Protein AF-A0A2H0LYR1-F1 (afdb_monomer_lite)

Radius of gyration: 23.98 Å; chains: 1; bounding box: 71×48×70 Å

Sequence (230 aa):
PKNSIELEKRLHVIGRLKYLERLGFIQKAGSITWKVDGTFLKSLRQIQISNDIIKRKANHINNISDKHLPIVRTFLRKGESIAGRVVGFGLHDENYDKRYLILEGIDGKIHYVHPTKKMILHRDSSKIKNNDIIHMEVKSYFKNGKETTYLKFNNWGKLDRIKWNKEITEADHYFITRYLKNLKALDMNLDTRTFGRQYFNMMKQRIVRFRTLGHLDKNLNVKNLIKRRE

InterPro domains:
  IPR021795 Protein of unknown function DUF3363 [PF11843] (14-119)

Structure (mmCIF, N/CA/C/O backbone):
data_AF-A0A2H0LYR1-F1
#
_entry.id   AF-A0A2H0LYR1-F1
#
loop_
_atom_site.group_PDB
_atom_site.id
_atom_site.type_symbol
_atom_site.label_atom_id
_atom_site.label_alt_id
_atom_site.label_comp_id
_atom_site.label_asym_id
_atom_site.label_entity_id
_atom_site.label_seq_id
_atom_site.pdbx_PDB_ins_code
_atom_site.Cartn_x
_atom_site.Cartn_y
_atom_site.Cartn_z
_atom_site.occupancy
_atom_site.B_iso_or_equiv
_atom_site.auth_seq_id
_atom_site.auth_comp_id
_atom_site.auth_asym_id
_atom_site.auth_atom_id
_atom_site.pdbx_PDB_model_num
ATOM 1 N N . PRO A 1 1 ? 45.398 -6.813 -34.952 1.00 47.47 1 PRO A N 1
ATOM 2 C CA . PRO A 1 1 ? 44.431 -6.301 -35.956 1.00 47.47 1 PRO A CA 1
ATOM 3 C C . PRO A 1 1 ? 43.244 -5.582 -35.285 1.00 47.47 1 PRO A C 1
ATOM 5 O O . PRO A 1 1 ? 42.514 -6.200 -34.520 1.00 47.47 1 PRO A O 1
ATOM 8 N N . LYS A 1 2 ? 43.041 -4.289 -35.582 1.00 54.53 2 LYS A N 1
ATOM 9 C CA . LYS A 1 2 ? 41.927 -3.445 -35.082 1.00 54.53 2 LYS A CA 1
ATOM 10 C C . LYS A 1 2 ? 40.506 -3.986 -35.392 1.00 54.53 2 LYS A C 1
ATOM 12 O O . LYS A 1 2 ? 39.536 -3.446 -34.880 1.00 54.53 2 LYS A O 1
ATOM 17 N N . ASN A 1 3 ? 40.387 -5.062 -36.181 1.00 64.94 3 ASN A N 1
ATOM 18 C CA . ASN A 1 3 ? 39.137 -5.603 -36.731 1.00 64.94 3 ASN A CA 1
ATOM 19 C C . ASN A 1 3 ? 38.367 -6.605 -35.848 1.00 64.94 3 ASN A C 1
ATOM 21 O O . ASN A 1 3 ? 37.174 -6.773 -36.077 1.00 64.94 3 ASN A O 1
ATOM 25 N N . SER A 1 4 ? 38.981 -7.281 -34.867 1.00 70.31 4 SER A N 1
ATOM 26 C CA . SER A 1 4 ? 38.271 -8.319 -34.085 1.00 70.31 4 SER A CA 1
ATOM 27 C C . SER A 1 4 ? 37.255 -7.722 -33.107 1.00 70.31 4 SER A C 1
ATOM 29 O O . SER A 1 4 ? 36.094 -8.115 -33.096 1.00 70.31 4 SER A O 1
ATOM 31 N N . ILE A 1 5 ? 37.667 -6.697 -32.358 1.00 77.50 5 ILE A N 1
ATOM 32 C CA . ILE A 1 5 ? 36.812 -5.980 -31.400 1.00 77.50 5 ILE A CA 1
ATOM 33 C C . ILE A 1 5 ? 35.664 -5.260 -32.122 1.00 77.50 5 ILE A C 1
ATOM 35 O O . ILE A 1 5 ? 34.543 -5.185 -31.618 1.00 77.50 5 ILE A O 1
ATOM 39 N N . GLU A 1 6 ? 35.922 -4.712 -33.310 1.00 79.31 6 GLU A N 1
ATOM 40 C CA . GLU A 1 6 ? 34.883 -4.040 -34.089 1.00 79.31 6 GLU A CA 1
ATOM 41 C C . GLU A 1 6 ? 33.884 -5.031 -34.701 1.00 79.31 6 GLU A C 1
ATOM 43 O O . GLU A 1 6 ? 32.680 -4.760 -34.716 1.00 79.31 6 GLU A O 1
ATOM 48 N N . LEU A 1 7 ? 34.353 -6.210 -35.121 1.00 81.00 7 LEU A N 1
ATOM 49 C CA . LEU A 1 7 ? 33.494 -7.300 -35.571 1.00 81.00 7 LEU A CA 1
ATOM 50 C C . LEU A 1 7 ? 32.599 -7.821 -34.436 1.00 81.00 7 LEU A C 1
ATOM 52 O O . LEU A 1 7 ? 31.391 -7.947 -34.630 1.00 81.00 7 LEU A O 1
ATOM 56 N N . GLU A 1 8 ? 33.149 -8.039 -33.239 1.00 82.50 8 GLU A N 1
ATOM 57 C CA . GLU A 1 8 ? 32.372 -8.437 -32.056 1.00 82.50 8 GLU A CA 1
ATOM 58 C C . GLU A 1 8 ? 31.307 -7.398 -31.688 1.00 82.50 8 GLU A C 1
ATOM 60 O O . GLU A 1 8 ? 30.140 -7.741 -31.480 1.00 82.50 8 GLU A O 1
ATOM 65 N N . LYS A 1 9 ? 31.670 -6.108 -31.681 1.00 84.69 9 LYS A N 1
ATOM 66 C CA . LYS A 1 9 ? 30.715 -5.013 -31.451 1.00 84.69 9 LYS A CA 1
ATOM 67 C C . LYS A 1 9 ? 29.591 -5.021 -32.488 1.00 84.69 9 LYS A C 1
ATOM 69 O O . LYS A 1 9 ? 28.425 -4.885 -32.114 1.00 84.69 9 LYS A O 1
ATOM 74 N N . ARG A 1 10 ? 29.910 -5.212 -33.774 1.00 82.12 10 ARG A N 1
ATOM 75 C CA . ARG A 1 10 ? 28.907 -5.289 -34.853 1.00 82.12 10 ARG A CA 1
ATOM 76 C C . ARG A 1 10 ? 27.979 -6.487 -34.688 1.00 82.12 10 ARG A C 1
ATOM 78 O O . ARG A 1 10 ? 26.765 -6.322 -34.790 1.00 82.12 10 ARG A O 1
ATOM 85 N N . LEU A 1 11 ? 28.515 -7.666 -34.379 1.00 86.00 11 LEU A N 1
ATOM 86 C CA . LEU A 1 11 ? 27.714 -8.871 -34.145 1.00 86.00 11 LEU A CA 1
ATOM 87 C C . LEU A 1 11 ? 26.780 -8.706 -32.939 1.00 86.00 11 LEU A C 1
ATOM 89 O O . LEU A 1 11 ? 25.604 -9.062 -33.023 1.00 86.00 11 LEU A O 1
ATOM 93 N N . HIS A 1 12 ? 27.255 -8.086 -31.856 1.00 83.38 12 HIS A N 1
ATOM 94 C CA . HIS A 1 12 ? 26.430 -7.786 -30.686 1.00 83.38 12 HIS A CA 1
ATOM 95 C C . HIS A 1 12 ? 25.303 -6.787 -31.008 1.00 83.38 12 HIS A C 1
ATOM 97 O O . HIS A 1 12 ? 24.157 -6.979 -30.591 1.00 83.38 12 HIS A O 1
ATOM 103 N N . VAL A 1 13 ? 25.591 -5.740 -31.790 1.00 84.56 13 VAL A N 1
ATOM 104 C CA . VAL A 1 13 ? 24.575 -4.777 -32.251 1.00 84.56 13 VAL A CA 1
ATOM 105 C C . VAL A 1 13 ? 23.529 -5.458 -33.136 1.00 84.56 13 VAL A C 1
ATOM 107 O O . VAL A 1 13 ? 22.337 -5.267 -32.903 1.00 84.56 13 VAL A O 1
ATOM 110 N N . ILE A 1 14 ? 23.938 -6.304 -34.086 1.00 84.38 14 ILE A N 1
ATOM 111 C CA . ILE A 1 14 ? 23.014 -7.063 -34.947 1.00 84.38 14 ILE A CA 1
ATOM 112 C C . ILE A 1 14 ? 22.152 -8.020 -34.117 1.00 84.38 14 ILE A C 1
ATOM 114 O O . ILE A 1 14 ? 20.940 -8.090 -34.325 1.00 84.38 14 ILE A O 1
ATOM 118 N N . GLY A 1 15 ? 22.743 -8.728 -33.150 1.00 83.88 15 GLY A N 1
ATOM 119 C CA . GLY A 1 15 ? 22.006 -9.598 -32.231 1.00 83.88 15 GLY A CA 1
ATOM 120 C C . GLY A 1 15 ? 20.950 -8.829 -31.435 1.00 83.88 15 GLY A C 1
ATOM 121 O O . GLY A 1 15 ? 19.803 -9.267 -31.326 1.00 83.88 15 GLY A O 1
ATOM 122 N N . ARG A 1 16 ? 21.301 -7.630 -30.956 1.00 84.25 16 ARG A N 1
ATOM 123 C CA . ARG A 1 16 ? 20.364 -6.744 -30.262 1.00 84.25 16 ARG A CA 1
ATOM 124 C C . ARG A 1 16 ? 19.256 -6.254 -31.192 1.00 84.25 16 ARG A C 1
ATOM 126 O O . ARG A 1 16 ? 18.101 -6.326 -30.802 1.00 84.25 16 ARG A O 1
ATOM 133 N N . LEU A 1 17 ? 19.563 -5.821 -32.414 1.00 83.38 17 LEU A N 1
ATOM 134 C CA . LEU A 1 17 ? 18.553 -5.383 -33.387 1.00 83.38 17 LEU A CA 1
ATOM 135 C C . LEU A 1 17 ? 17.575 -6.515 -33.733 1.00 83.38 17 LEU A C 1
ATOM 137 O O . LEU A 1 17 ? 16.370 -6.317 -33.628 1.00 83.38 17 LEU A O 1
ATOM 141 N N . LYS A 1 18 ? 18.060 -7.735 -33.995 1.00 83.31 18 LYS A N 1
ATOM 142 C CA . LYS A 1 18 ? 17.195 -8.911 -34.215 1.00 83.31 18 LYS A CA 1
ATOM 143 C C . LYS A 1 18 ? 16.287 -9.215 -33.019 1.00 83.31 18 LYS A C 1
ATOM 145 O O . LYS A 1 18 ? 15.118 -9.552 -33.190 1.00 83.31 18 LYS A O 1
ATOM 150 N N . TYR A 1 19 ? 16.803 -9.087 -31.796 1.00 82.56 19 TYR A N 1
ATOM 151 C CA . TYR A 1 19 ? 15.995 -9.264 -30.588 1.00 82.56 19 TYR A CA 1
ATOM 152 C C . TYR A 1 19 ? 14.888 -8.205 -30.474 1.00 82.56 19 TYR A C 1
ATOM 154 O O . TYR A 1 19 ? 13.757 -8.537 -30.130 1.00 82.56 19 TYR A O 1
ATOM 162 N N . LEU A 1 20 ? 15.194 -6.945 -30.788 1.00 79.88 20 LEU A N 1
ATOM 163 C CA . LEU A 1 20 ? 14.229 -5.843 -30.774 1.00 79.88 20 LEU A CA 1
ATOM 164 C C . LEU A 1 20 ? 13.184 -5.980 -31.890 1.00 79.88 20 LEU A C 1
ATOM 166 O O . LEU A 1 20 ? 12.012 -5.694 -31.662 1.00 79.88 20 LEU A O 1
ATOM 170 N N . GLU A 1 21 ? 13.587 -6.469 -33.062 1.00 82.12 21 GLU A N 1
ATOM 171 C CA . GLU A 1 21 ? 12.689 -6.781 -34.177 1.00 82.12 21 GLU A CA 1
ATOM 172 C C . GLU A 1 21 ? 11.667 -7.850 -33.772 1.00 82.12 21 GLU A C 1
ATOM 174 O O . GLU A 1 21 ? 10.467 -7.655 -33.945 1.00 82.12 21 GLU A O 1
ATOM 179 N N . ARG A 1 22 ? 12.111 -8.921 -33.095 1.00 83.25 22 ARG A N 1
ATOM 180 C CA . ARG A 1 22 ? 11.216 -9.958 -32.547 1.00 83.25 22 ARG A CA 1
ATOM 181 C C . ARG A 1 22 ? 10.221 -9.423 -31.512 1.00 83.25 22 ARG A C 1
ATOM 183 O O . ARG A 1 22 ? 9.143 -9.983 -31.359 1.00 83.25 22 ARG A O 1
ATOM 190 N N . LEU A 1 23 ? 10.574 -8.360 -30.792 1.00 78.19 23 LEU A N 1
ATOM 191 C CA . LEU A 1 23 ? 9.679 -7.701 -29.836 1.00 78.19 23 LEU A CA 1
ATOM 192 C C . LEU A 1 23 ? 8.722 -6.691 -30.498 1.00 78.19 23 LEU A C 1
ATOM 194 O O . LEU A 1 23 ? 7.979 -6.017 -29.788 1.00 78.19 23 LEU A O 1
ATOM 198 N N . GLY A 1 24 ? 8.735 -6.568 -31.831 1.00 77.81 24 GLY A N 1
ATOM 199 C CA . GLY A 1 24 ? 7.868 -5.657 -32.585 1.00 77.81 24 GLY A CA 1
ATOM 200 C C . GLY A 1 24 ? 8.267 -4.186 -32.472 1.00 77.81 24 GLY A C 1
ATOM 201 O O . GLY A 1 24 ? 7.493 -3.296 -32.809 1.00 77.81 24 GLY A O 1
ATOM 202 N N . PHE A 1 25 ? 9.468 -3.914 -31.967 1.00 78.12 25 PHE A N 1
ATOM 203 C CA . PHE A 1 25 ? 9.913 -2.565 -31.638 1.00 78.12 25 PHE A CA 1
ATOM 204 C C . PHE A 1 25 ? 10.613 -1.823 -32.768 1.00 78.12 25 PHE A C 1
ATOM 206 O O . PHE A 1 25 ? 10.666 -0.590 -32.780 1.00 78.12 25 PHE A O 1
ATOM 213 N N . ILE A 1 26 ? 11.199 -2.586 -33.676 1.00 83.69 26 ILE A N 1
ATOM 214 C CA . ILE A 1 26 ? 11.855 -2.090 -34.873 1.00 83.69 26 ILE A CA 1
ATOM 215 C C . ILE A 1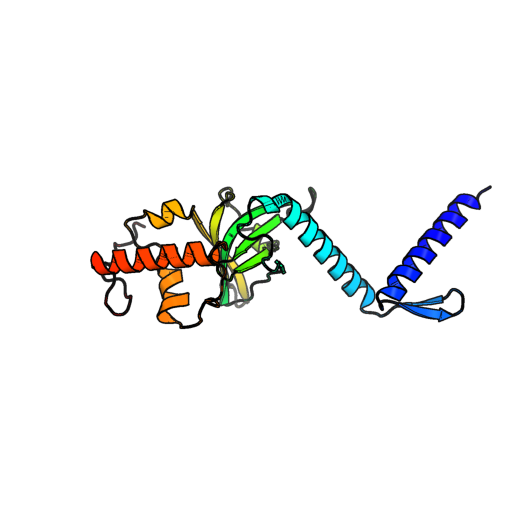 26 ? 11.429 -2.989 -36.029 1.00 83.69 26 ILE A C 1
ATOM 217 O O . ILE A 1 26 ? 11.134 -4.164 -35.823 1.00 83.69 26 ILE A O 1
ATOM 221 N N . GLN A 1 27 ? 11.402 -2.448 -37.237 1.00 81.69 27 GLN A N 1
ATOM 222 C CA . GLN A 1 27 ? 11.069 -3.194 -38.448 1.00 81.69 27 GLN A CA 1
ATOM 223 C C . GLN A 1 27 ? 12.283 -3.209 -39.362 1.00 81.69 27 GLN A C 1
ATOM 225 O O . GLN A 1 27 ? 12.938 -2.179 -39.532 1.00 81.69 27 GLN A O 1
ATOM 230 N N . LYS A 1 28 ? 12.606 -4.353 -39.959 1.00 82.88 28 LYS A N 1
ATOM 231 C CA . LYS A 1 28 ? 13.670 -4.415 -40.958 1.00 82.88 28 LYS A CA 1
ATOM 232 C C . LYS A 1 28 ? 13.249 -3.628 -42.201 1.00 82.88 28 LYS A C 1
ATOM 234 O O . LYS A 1 28 ? 12.197 -3.877 -42.776 1.00 82.88 28 LYS A O 1
ATOM 239 N N . ALA A 1 29 ? 14.071 -2.657 -42.583 1.00 82.31 29 ALA A N 1
ATOM 240 C CA . ALA A 1 29 ? 13.852 -1.769 -43.725 1.00 82.31 29 ALA A CA 1
ATOM 241 C C . ALA A 1 29 ? 14.773 -2.102 -44.916 1.00 82.31 29 ALA A C 1
ATOM 243 O O . ALA A 1 29 ? 14.630 -1.520 -45.986 1.00 82.31 29 ALA A O 1
ATOM 244 N N . GLY A 1 30 ? 15.718 -3.031 -44.738 1.00 80.19 30 GLY A N 1
ATOM 245 C CA . GLY A 1 30 ? 16.659 -3.485 -45.761 1.00 80.19 30 GLY A CA 1
ATOM 246 C C . GLY A 1 30 ? 17.637 -4.525 -45.209 1.00 80.19 30 GLY A C 1
ATOM 247 O O . GLY A 1 30 ? 17.495 -4.991 -44.078 1.00 80.19 30 GLY A O 1
ATOM 248 N N . SER A 1 31 ? 18.645 -4.911 -45.994 1.00 76.62 31 SER A N 1
ATOM 249 C CA . SER A 1 31 ? 19.564 -6.019 -45.669 1.00 76.62 31 SER A CA 1
ATOM 250 C C . SER A 1 31 ? 20.293 -5.846 -44.330 1.00 76.62 31 SER A C 1
ATOM 252 O O . SER A 1 31 ? 20.497 -6.825 -43.612 1.00 76.62 31 SER A O 1
ATOM 254 N N . ILE A 1 32 ? 20.626 -4.598 -43.981 1.00 74.56 32 ILE A N 1
ATOM 255 C CA . ILE A 1 32 ? 21.329 -4.192 -42.750 1.00 74.56 32 ILE A CA 1
ATOM 256 C C . ILE A 1 32 ? 20.736 -2.913 -42.132 1.00 74.56 32 ILE A C 1
ATOM 258 O O . ILE A 1 32 ? 21.415 -2.197 -41.398 1.00 74.56 32 ILE A O 1
ATOM 262 N N . THR A 1 33 ? 19.482 -2.591 -42.448 1.00 77.69 33 THR A N 1
ATOM 263 C CA . THR A 1 33 ? 18.819 -1.362 -41.996 1.00 77.69 33 THR A CA 1
ATOM 264 C C . THR A 1 33 ? 17.508 -1.685 -41.291 1.00 77.69 33 THR A C 1
ATOM 266 O O . THR A 1 33 ? 16.750 -2.559 -41.712 1.00 77.69 33 THR A O 1
ATOM 269 N N . TRP A 1 34 ? 17.233 -0.962 -40.204 1.00 84.31 34 TRP A N 1
ATOM 270 C CA . TRP A 1 34 ? 16.007 -1.087 -39.421 1.00 84.31 34 TRP A CA 1
ATOM 271 C C . TRP A 1 34 ? 15.374 0.284 -39.217 1.00 84.31 34 TRP A C 1
ATOM 273 O O . TRP A 1 34 ? 16.062 1.265 -38.937 1.00 84.31 34 TRP A O 1
ATOM 283 N N . LYS A 1 35 ? 14.050 0.335 -39.323 1.00 84.00 35 LYS A N 1
ATOM 284 C CA . LYS A 1 35 ? 13.229 1.479 -38.954 1.00 84.00 35 LYS A CA 1
ATOM 285 C C . LYS A 1 35 ? 12.807 1.330 -37.497 1.00 84.00 35 LYS A C 1
ATOM 287 O O . LYS A 1 35 ? 12.265 0.299 -37.101 1.00 84.00 35 LYS A O 1
ATOM 292 N N . VAL A 1 36 ? 13.071 2.361 -36.706 1.00 77.00 36 VAL A N 1
ATOM 293 C CA . VAL A 1 36 ? 12.740 2.403 -35.279 1.00 77.00 36 VAL A CA 1
ATOM 294 C C . VAL A 1 36 ? 11.447 3.186 -35.095 1.00 77.00 36 VAL A C 1
ATOM 296 O O . VAL A 1 36 ? 11.317 4.292 -35.620 1.00 77.00 36 VAL A O 1
ATOM 299 N N . ASP A 1 37 ? 10.494 2.625 -34.354 1.00 77.00 37 ASP A N 1
ATOM 300 C CA . ASP A 1 37 ? 9.293 3.356 -33.946 1.00 77.00 37 ASP A CA 1
ATOM 301 C C . ASP A 1 37 ? 9.676 4.496 -32.977 1.00 77.00 37 ASP A C 1
ATOM 303 O O . ASP A 1 37 ? 10.476 4.300 -32.062 1.00 77.00 37 ASP A O 1
ATOM 307 N N . GLY A 1 38 ? 9.101 5.693 -33.127 1.00 72.38 38 GLY A N 1
ATOM 308 C CA . GLY A 1 38 ? 9.377 6.833 -32.236 1.00 72.38 38 GLY A CA 1
ATOM 309 C C . GLY A 1 38 ? 9.051 6.574 -30.754 1.00 72.38 38 GLY A C 1
ATOM 310 O O . GLY A 1 38 ? 9.591 7.227 -29.862 1.00 72.38 38 GLY A O 1
ATOM 311 N N . THR A 1 39 ? 8.209 5.583 -30.463 1.00 74.38 39 THR A N 1
ATOM 312 C CA . THR A 1 39 ? 7.850 5.134 -29.111 1.00 74.38 39 THR A CA 1
ATOM 313 C C . THR A 1 39 ? 8.758 4.027 -28.568 1.00 74.38 39 THR A C 1
ATOM 315 O O . THR A 1 39 ? 8.677 3.688 -27.385 1.00 74.38 39 THR A O 1
ATOM 318 N N . PHE A 1 40 ? 9.678 3.503 -29.379 1.00 78.62 40 PHE A N 1
ATOM 319 C CA . PHE A 1 40 ? 10.545 2.374 -29.050 1.00 78.62 40 PHE A CA 1
ATOM 320 C C . PHE A 1 40 ? 11.283 2.516 -27.711 1.00 78.62 40 PHE A C 1
ATOM 322 O O . PHE A 1 40 ? 11.220 1.635 -26.850 1.00 78.62 40 PHE A O 1
ATOM 329 N N . LEU A 1 41 ? 11.962 3.651 -27.508 1.00 78.31 41 LEU A N 1
ATOM 330 C CA . LEU A 1 41 ? 12.716 3.916 -26.279 1.00 78.31 41 LEU A CA 1
ATOM 331 C C . LEU A 1 41 ? 11.806 3.912 -25.044 1.00 78.31 41 LEU A C 1
ATOM 333 O O . LEU A 1 41 ? 12.202 3.448 -23.972 1.00 78.31 41 LEU A O 1
ATOM 337 N N . LYS A 1 42 ? 10.565 4.392 -25.192 1.00 78.69 42 LYS A N 1
ATOM 338 C CA . LYS A 1 42 ? 9.561 4.373 -24.124 1.00 78.69 42 LYS A CA 1
ATOM 339 C C . LYS A 1 42 ? 9.157 2.937 -23.798 1.00 78.69 42 LYS A C 1
ATOM 341 O O . LYS A 1 42 ? 9.085 2.600 -22.617 1.00 78.69 42 LYS A O 1
ATOM 346 N N . SER A 1 43 ? 8.949 2.096 -24.805 1.00 77.88 43 SER A N 1
ATOM 347 C CA . SER A 1 43 ? 8.562 0.695 -24.622 1.00 77.88 43 SER A CA 1
ATOM 348 C C . SER A 1 43 ? 9.674 -0.145 -23.993 1.00 77.88 43 SER A C 1
ATOM 350 O O . SER A 1 43 ? 9.429 -0.848 -23.012 1.00 77.88 43 SER A O 1
ATOM 352 N N . LEU A 1 44 ? 10.923 0.014 -24.445 1.00 79.81 44 LEU A N 1
ATOM 353 C CA . LEU A 1 44 ? 12.079 -0.607 -23.791 1.00 79.81 44 LEU A CA 1
ATOM 354 C C . LEU A 1 44 ? 12.215 -0.194 -22.330 1.00 79.81 44 LEU A C 1
ATOM 356 O O . LEU A 1 44 ? 12.484 -1.030 -21.467 1.00 79.81 44 LEU A O 1
ATOM 360 N N . ARG A 1 45 ? 11.990 1.088 -22.036 1.00 81.94 45 ARG A N 1
ATOM 361 C CA . ARG A 1 45 ? 12.009 1.579 -20.662 1.00 81.94 45 ARG A CA 1
ATOM 362 C C . ARG A 1 45 ? 10.922 0.922 -19.810 1.00 81.94 45 ARG A C 1
ATOM 364 O O . ARG A 1 45 ? 11.187 0.627 -18.649 1.00 81.94 45 ARG A O 1
ATOM 371 N N . GLN A 1 46 ? 9.729 0.663 -20.351 1.00 80.88 46 GLN A N 1
ATOM 372 C CA . GLN A 1 46 ? 8.687 -0.070 -19.619 1.00 80.88 46 GLN A CA 1
ATOM 373 C C . GLN A 1 46 ? 9.084 -1.526 -19.353 1.00 80.88 46 GLN A C 1
ATOM 375 O O . GLN A 1 46 ? 8.882 -1.998 -18.237 1.00 80.88 46 GLN A O 1
ATOM 380 N N . ILE A 1 47 ? 9.703 -2.212 -20.320 1.00 81.25 47 ILE A N 1
ATOM 381 C CA . ILE A 1 47 ? 10.215 -3.579 -20.123 1.00 81.25 47 ILE A CA 1
ATOM 382 C C . ILE A 1 47 ? 11.286 -3.606 -19.037 1.00 81.25 47 ILE A C 1
ATOM 384 O O . ILE A 1 47 ? 11.219 -4.435 -18.132 1.00 81.25 47 ILE A O 1
ATOM 388 N N . GLN A 1 48 ? 12.247 -2.683 -19.090 1.00 81.69 48 GLN A N 1
ATOM 389 C CA . GLN A 1 48 ? 13.289 -2.581 -18.072 1.00 81.69 48 GLN A CA 1
ATOM 390 C C . GLN A 1 48 ? 12.683 -2.353 -16.682 1.00 81.69 48 GLN A C 1
ATOM 392 O O . GLN A 1 48 ? 13.003 -3.086 -15.750 1.00 81.69 48 GLN A O 1
ATOM 397 N N . ILE A 1 49 ? 11.753 -1.399 -16.555 1.00 83.38 49 ILE A N 1
ATOM 398 C CA . ILE A 1 49 ? 11.054 -1.131 -15.291 1.00 83.38 49 ILE A CA 1
ATOM 399 C C . ILE A 1 49 ? 10.314 -2.383 -14.803 1.00 83.38 49 ILE A C 1
ATOM 401 O O . ILE A 1 49 ? 10.356 -2.680 -13.612 1.00 83.38 49 ILE A O 1
ATOM 405 N N . SER A 1 50 ? 9.648 -3.117 -15.696 1.00 82.62 50 SER A N 1
ATOM 406 C CA . SER A 1 50 ? 8.925 -4.341 -15.338 1.00 82.62 50 SER A CA 1
ATOM 407 C C . SER A 1 50 ? 9.876 -5.426 -14.821 1.00 82.62 50 SER A C 1
ATOM 409 O O . SER A 1 50 ? 9.659 -5.977 -13.741 1.00 82.62 50 SER A O 1
ATOM 411 N N . ASN A 1 51 ? 10.997 -5.653 -15.511 1.00 80.69 51 ASN A N 1
ATOM 412 C CA . ASN A 1 51 ? 12.031 -6.596 -15.077 1.00 80.69 51 ASN A CA 1
ATOM 413 C C . ASN A 1 51 ? 12.629 -6.214 -13.714 1.00 80.69 51 ASN A C 1
ATOM 415 O O . ASN A 1 51 ? 12.822 -7.082 -12.862 1.00 80.69 51 ASN A O 1
ATOM 419 N N . ASP A 1 52 ? 12.873 -4.926 -13.470 1.00 82.00 52 ASP A N 1
ATOM 420 C CA . ASP A 1 52 ? 13.377 -4.441 -12.181 1.00 82.00 52 ASP A CA 1
ATOM 421 C C . ASP A 1 52 ? 12.359 -4.648 -11.050 1.00 82.00 52 ASP A C 1
ATOM 423 O O . ASP A 1 52 ? 12.728 -4.995 -9.926 1.00 82.00 52 ASP A O 1
ATOM 427 N N . ILE A 1 53 ? 11.067 -4.458 -11.332 1.00 82.00 53 ILE A N 1
ATOM 428 C CA . ILE A 1 53 ? 9.982 -4.723 -10.380 1.00 82.00 53 ILE A CA 1
ATOM 429 C C . ILE A 1 53 ? 9.926 -6.218 -10.031 1.00 82.00 53 ILE A C 1
ATOM 431 O O . ILE A 1 53 ? 9.837 -6.560 -8.850 1.00 82.00 53 ILE A O 1
ATOM 435 N N . ILE A 1 54 ? 10.032 -7.105 -11.026 1.00 81.94 54 ILE A N 1
ATOM 436 C CA . ILE A 1 54 ? 10.035 -8.564 -10.827 1.00 81.94 54 ILE A CA 1
ATOM 437 C C . ILE A 1 54 ? 11.229 -8.994 -9.965 1.00 81.94 54 ILE A C 1
ATOM 439 O O . ILE A 1 54 ? 11.042 -9.705 -8.977 1.00 81.94 54 ILE A O 1
ATOM 443 N N . LYS A 1 55 ? 12.441 -8.512 -10.277 1.00 82.62 55 LYS A N 1
ATOM 444 C CA . LYS A 1 55 ? 13.651 -8.797 -9.485 1.00 82.62 55 LYS A CA 1
ATOM 445 C C . LYS A 1 55 ? 13.495 -8.361 -8.028 1.00 82.62 55 LYS A C 1
ATOM 447 O O . LYS A 1 55 ? 13.809 -9.113 -7.113 1.00 82.62 55 LYS A O 1
ATOM 452 N N . ARG A 1 56 ? 12.948 -7.166 -7.791 1.00 81.62 56 ARG A N 1
ATOM 453 C CA . ARG A 1 56 ? 12.724 -6.661 -6.427 1.00 81.62 56 ARG A CA 1
ATOM 454 C C . ARG A 1 56 ? 11.655 -7.447 -5.674 1.00 81.62 56 ARG A C 1
ATOM 456 O O . ARG A 1 56 ? 11.830 -7.698 -4.487 1.00 81.62 56 ARG A O 1
ATOM 463 N N . LYS A 1 57 ? 10.576 -7.870 -6.344 1.00 79.81 57 LYS A N 1
ATOM 464 C CA . LYS A 1 57 ? 9.592 -8.789 -5.748 1.00 79.81 57 LYS A CA 1
ATOM 465 C C . LYS A 1 57 ? 10.275 -10.080 -5.298 1.00 79.81 57 LYS A C 1
ATOM 467 O O . LYS A 1 57 ? 10.020 -10.514 -4.180 1.00 79.81 57 LYS A O 1
ATOM 472 N N . ALA A 1 58 ? 11.143 -10.661 -6.130 1.00 78.94 58 ALA A N 1
ATOM 473 C CA . ALA A 1 58 ? 11.855 -11.893 -5.792 1.00 78.94 58 ALA A CA 1
ATOM 474 C C . ALA A 1 58 ? 12.667 -11.754 -4.490 1.00 78.94 58 ALA A C 1
ATOM 476 O O . ALA A 1 58 ? 12.594 -12.635 -3.639 1.00 78.94 58 ALA A O 1
ATOM 477 N N . ASN A 1 59 ? 13.318 -10.607 -4.265 1.00 82.19 59 ASN A N 1
ATOM 478 C CA . ASN A 1 59 ? 14.068 -10.338 -3.028 1.00 82.19 59 ASN A CA 1
ATOM 479 C C . ASN A 1 59 ? 13.199 -10.304 -1.760 1.00 82.19 59 ASN A C 1
ATOM 481 O O . ASN A 1 59 ? 13.707 -10.486 -0.657 1.00 82.19 59 ASN A O 1
ATOM 485 N N . HIS A 1 60 ? 11.896 -10.056 -1.898 1.00 83.81 60 HIS A N 1
ATOM 486 C CA . HIS A 1 60 ? 10.960 -9.977 -0.777 1.00 83.81 60 HIS A CA 1
ATOM 487 C C . HIS A 1 60 ? 9.879 -11.061 -0.823 1.00 83.81 60 HIS A C 1
ATOM 489 O O . HIS A 1 60 ? 8.879 -10.955 -0.114 1.00 83.81 60 HIS A O 1
ATOM 495 N N . ILE A 1 61 ? 10.058 -12.104 -1.639 1.00 81.44 61 ILE A N 1
ATOM 496 C CA . ILE A 1 61 ? 9.013 -13.103 -1.887 1.00 81.44 61 ILE A CA 1
ATOM 497 C C . ILE A 1 61 ? 8.588 -13.837 -0.612 1.00 81.44 61 ILE A C 1
ATOM 499 O O . ILE A 1 61 ? 7.404 -14.094 -0.429 1.00 81.44 61 ILE A O 1
ATOM 503 N N . ASN A 1 62 ? 9.527 -14.052 0.314 1.00 84.56 62 ASN A N 1
ATOM 504 C CA . ASN A 1 62 ? 9.279 -14.689 1.611 1.00 84.56 62 ASN A CA 1
ATOM 505 C C . ASN A 1 62 ? 8.383 -13.854 2.540 1.00 84.56 62 ASN A C 1
ATOM 507 O O . ASN A 1 62 ? 7.821 -14.384 3.493 1.00 84.56 62 ASN A O 1
ATOM 511 N N . ASN A 1 63 ? 8.236 -12.553 2.274 1.00 84.31 63 ASN A N 1
ATOM 512 C CA . ASN A 1 63 ? 7.388 -11.664 3.064 1.00 84.31 63 ASN A CA 1
ATOM 513 C C . ASN A 1 63 ? 5.975 -11.522 2.478 1.00 84.31 63 ASN A C 1
ATOM 515 O O . ASN A 1 63 ? 5.125 -10.907 3.124 1.00 84.31 63 ASN A O 1
ATOM 519 N N . ILE A 1 64 ? 5.705 -12.052 1.281 1.00 87.81 64 ILE A N 1
ATOM 520 C CA . ILE A 1 64 ? 4.403 -11.973 0.604 1.00 87.81 64 ILE A CA 1
ATOM 521 C C . ILE A 1 64 ? 3.563 -13.186 1.003 1.00 87.81 64 ILE A C 1
ATOM 523 O O . ILE A 1 64 ? 4.052 -14.310 0.954 1.00 87.81 64 ILE A O 1
ATOM 527 N N . SER A 1 65 ? 2.302 -12.969 1.383 1.00 88.88 65 SER A N 1
ATOM 528 C CA . SER A 1 65 ? 1.454 -14.072 1.857 1.00 88.88 65 SER A CA 1
ATOM 529 C C . SER A 1 65 ? 0.998 -15.015 0.733 1.00 88.88 65 SER A C 1
ATOM 531 O O . SER A 1 65 ? 0.929 -16.224 0.937 1.00 88.88 65 SER A O 1
ATOM 533 N N . ASP A 1 66 ? 0.774 -14.484 -0.474 1.00 88.69 66 ASP A N 1
ATOM 534 C CA . ASP A 1 66 ? 0.550 -15.270 -1.686 1.00 88.69 66 ASP A CA 1
ATOM 535 C C . ASP A 1 66 ? 1.432 -14.770 -2.844 1.00 88.69 66 ASP A C 1
ATOM 537 O O . ASP A 1 66 ? 1.297 -13.658 -3.365 1.00 88.69 66 ASP A O 1
ATOM 541 N N . LYS A 1 67 ? 2.362 -15.626 -3.275 1.00 85.19 67 LYS A N 1
ATOM 542 C CA . LYS A 1 67 ? 3.313 -15.333 -4.354 1.00 85.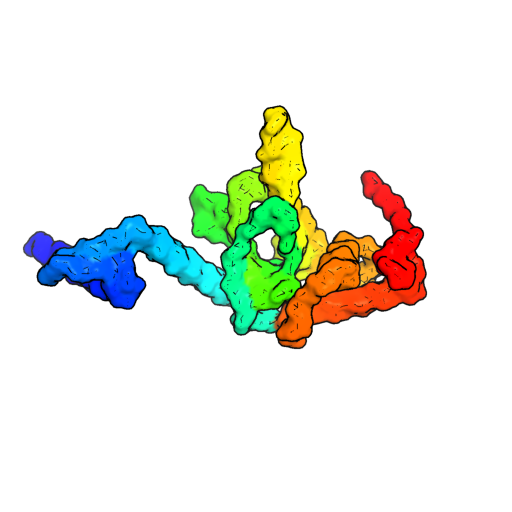19 67 LYS A CA 1
ATOM 543 C C . LYS A 1 67 ? 2.646 -15.134 -5.720 1.00 85.19 67 LYS A C 1
ATOM 545 O O . LYS A 1 67 ? 3.256 -14.497 -6.587 1.00 85.19 67 LYS A O 1
ATOM 550 N N . HIS A 1 68 ? 1.427 -15.638 -5.908 1.00 86.12 68 HIS A N 1
ATOM 551 C CA . HIS A 1 68 ? 0.673 -15.557 -7.160 1.00 86.12 68 HIS A CA 1
ATOM 552 C C . HIS A 1 68 ? -0.088 -14.239 -7.327 1.00 86.12 68 HIS A C 1
ATOM 554 O O . HIS A 1 68 ? -0.619 -13.988 -8.408 1.00 86.12 68 HIS A O 1
ATOM 560 N N . LEU A 1 69 ? -0.082 -13.361 -6.315 1.00 87.31 69 LEU A N 1
ATOM 561 C CA . LEU A 1 69 ? -0.740 -12.064 -6.426 1.00 87.31 69 LEU A CA 1
ATOM 562 C C . LEU A 1 69 ? -0.172 -11.228 -7.589 1.00 87.31 69 LEU A C 1
ATOM 564 O O . LEU A 1 69 ? 1.059 -11.162 -7.771 1.00 87.31 69 LEU A O 1
ATOM 568 N N . PRO A 1 70 ? -1.050 -10.549 -8.354 1.00 88.69 70 PRO A N 1
ATOM 569 C CA . PRO A 1 70 ? -0.638 -9.683 -9.445 1.00 88.69 70 PRO A CA 1
ATOM 570 C C . PRO A 1 70 ? 0.154 -8.493 -8.904 1.00 88.69 70 PRO A C 1
ATOM 572 O O . PRO A 1 70 ? -0.199 -7.890 -7.888 1.00 88.69 70 PRO A O 1
ATOM 575 N N . ILE A 1 71 ? 1.230 -8.136 -9.604 1.00 89.25 71 ILE A N 1
ATOM 576 C CA . ILE A 1 71 ? 2.045 -6.969 -9.272 1.00 89.25 71 ILE A CA 1
ATOM 577 C C . ILE A 1 71 ? 1.636 -5.774 -10.125 1.00 89.25 71 ILE A C 1
ATOM 579 O O . ILE A 1 71 ? 1.528 -5.870 -11.345 1.00 89.25 71 ILE A O 1
ATOM 583 N N . VAL A 1 72 ? 1.419 -4.633 -9.477 1.00 89.81 72 VAL A N 1
ATOM 584 C CA . VAL A 1 72 ? 0.988 -3.397 -10.126 1.00 89.81 72 VAL A CA 1
ATOM 585 C C . VAL A 1 72 ? 1.897 -2.241 -9.746 1.00 89.81 72 VAL A C 1
ATOM 587 O O . VAL A 1 72 ? 2.216 -2.000 -8.578 1.00 89.81 72 VAL A O 1
ATOM 590 N N . ARG A 1 73 ? 2.304 -1.469 -10.752 1.00 89.12 73 ARG A N 1
ATOM 591 C CA . ARG A 1 73 ? 2.980 -0.199 -10.515 1.00 89.12 73 ARG A CA 1
ATOM 592 C C . ARG A 1 73 ? 1.937 0.835 -10.119 1.00 89.12 73 ARG A C 1
ATOM 594 O O . ARG A 1 73 ? 1.042 1.141 -10.898 1.00 89.12 73 ARG A O 1
ATOM 601 N N . THR A 1 74 ? 2.059 1.365 -8.910 1.00 88.19 74 THR A N 1
ATOM 602 C CA . THR A 1 74 ? 1.022 2.216 -8.324 1.00 88.19 74 THR A CA 1
ATOM 603 C C . THR A 1 74 ? 1.454 3.668 -8.311 1.00 88.19 74 THR A C 1
ATOM 605 O O . THR A 1 74 ? 2.495 4.019 -7.751 1.00 88.19 74 THR A O 1
ATOM 608 N N . PHE A 1 75 ? 0.619 4.502 -8.923 1.00 85.00 75 PHE A N 1
ATOM 609 C CA . PHE A 1 75 ? 0.723 5.951 -8.914 1.00 85.00 75 PHE A CA 1
ATOM 610 C C . PHE A 1 75 ? -0.587 6.505 -8.388 1.00 85.00 75 PHE A C 1
ATOM 612 O O . PHE A 1 75 ? -1.603 6.391 -9.063 1.00 85.00 75 PHE A O 1
ATOM 619 N N . LEU A 1 76 ? -0.552 7.081 -7.193 1.00 81.75 76 LEU A N 1
ATOM 620 C CA . LEU A 1 76 ? -1.742 7.664 -6.596 1.00 81.75 76 LEU A CA 1
ATOM 621 C C . LEU A 1 76 ? -1.979 9.056 -7.181 1.00 81.75 76 LEU A C 1
ATOM 623 O O . LEU A 1 76 ? -1.068 9.890 -7.221 1.00 81.75 76 LEU A O 1
ATOM 627 N N . ARG A 1 77 ? -3.207 9.300 -7.622 1.00 82.06 77 ARG A N 1
ATOM 628 C CA . ARG A 1 77 ? -3.732 10.616 -7.992 1.00 82.06 77 ARG A CA 1
ATOM 629 C C . ARG A 1 77 ? -4.465 11.239 -6.805 1.00 82.06 77 ARG A C 1
ATOM 631 O O . ARG A 1 77 ? -4.750 10.575 -5.812 1.00 82.06 77 ARG A O 1
ATOM 638 N N . LYS A 1 78 ? -4.781 12.532 -6.904 1.00 78.81 78 LYS A N 1
ATOM 639 C CA . LYS A 1 78 ? -5.577 13.245 -5.893 1.00 78.81 78 LYS A CA 1
ATOM 640 C C . LYS A 1 78 ? -6.886 12.491 -5.621 1.00 78.81 78 LYS A C 1
ATOM 642 O O . LYS A 1 78 ? -7.609 12.169 -6.557 1.00 78.81 78 LYS A O 1
ATOM 647 N N . GLY A 1 79 ? -7.169 12.224 -4.345 1.00 77.19 79 GLY A N 1
ATOM 648 C CA . GLY A 1 79 ? -8.356 11.475 -3.913 1.00 77.19 79 GLY A CA 1
ATOM 649 C C . GLY A 1 79 ? -8.226 9.949 -3.994 1.00 77.19 79 GLY A C 1
ATOM 650 O O . GLY A 1 79 ? -9.122 9.242 -3.536 1.00 77.19 79 GLY A O 1
ATOM 651 N N . GLU A 1 80 ? -7.122 9.422 -4.528 1.00 83.75 80 GLU A N 1
ATOM 652 C CA . GLU A 1 80 ? -6.813 7.997 -4.461 1.00 83.75 80 GLU A CA 1
ATOM 653 C C . GLU A 1 80 ? -6.033 7.674 -3.187 1.00 83.75 80 GLU A C 1
ATOM 655 O O . GLU A 1 80 ? -5.175 8.438 -2.725 1.00 83.75 80 GLU A O 1
ATOM 660 N N . SER A 1 81 ? -6.317 6.496 -2.639 1.00 87.38 81 SER A N 1
ATOM 661 C CA . SER A 1 81 ? -5.592 5.952 -1.506 1.00 87.38 81 SER A CA 1
ATOM 662 C C . SER A 1 81 ? -5.368 4.456 -1.643 1.00 87.38 81 SER A C 1
ATOM 664 O O . SER A 1 81 ? -6.064 3.756 -2.381 1.00 87.38 81 SER A O 1
ATOM 666 N N . ILE A 1 82 ? -4.372 3.978 -0.914 1.00 89.81 82 ILE A N 1
ATOM 667 C CA . ILE A 1 82 ? -3.992 2.578 -0.824 1.00 89.81 82 ILE A CA 1
ATOM 668 C C . ILE A 1 82 ? -3.691 2.246 0.632 1.00 89.81 82 ILE A C 1
ATOM 670 O O . ILE A 1 82 ? -3.028 3.015 1.328 1.00 89.81 82 ILE A O 1
ATOM 674 N N . ALA A 1 83 ? -4.153 1.084 1.076 1.00 92.06 83 ALA A N 1
ATOM 675 C CA . ALA A 1 83 ? -3.746 0.488 2.337 1.00 92.06 83 ALA A CA 1
ATOM 676 C C . ALA A 1 83 ? -3.179 -0.912 2.092 1.00 92.06 83 ALA A C 1
ATOM 678 O O . ALA A 1 83 ? -3.642 -1.645 1.216 1.00 92.06 83 ALA A O 1
ATOM 679 N N . GLY A 1 84 ? -2.155 -1.281 2.851 1.00 93.44 84 GLY A N 1
ATOM 680 C CA . GLY A 1 84 ? -1.474 -2.555 2.662 1.00 93.44 84 GLY A CA 1
ATOM 681 C C . GLY A 1 84 ? -0.386 -2.810 3.690 1.00 93.44 84 GLY A C 1
ATOM 682 O O . GLY A 1 84 ? 0.036 -1.906 4.415 1.00 93.44 84 GLY A O 1
ATOM 683 N N . ARG A 1 85 ? 0.071 -4.059 3.737 1.00 94.56 85 ARG A N 1
ATOM 684 C CA . ARG A 1 85 ? 1.188 -4.496 4.571 1.00 94.56 85 ARG A CA 1
ATOM 685 C C . ARG A 1 85 ? 2.505 -4.252 3.853 1.00 94.56 85 ARG A C 1
ATOM 687 O O . ARG A 1 85 ? 2.654 -4.592 2.683 1.00 94.56 85 ARG A O 1
ATOM 694 N N . VAL A 1 86 ? 3.479 -3.712 4.568 1.00 91.69 86 VAL A N 1
ATOM 695 C CA . VAL A 1 86 ? 4.830 -3.485 4.060 1.00 91.69 86 VAL A CA 1
ATOM 696 C C . VAL A 1 86 ? 5.550 -4.816 3.899 1.00 91.69 86 VAL A C 1
ATOM 698 O O . VAL A 1 86 ? 5.806 -5.523 4.872 1.00 91.69 86 VAL A O 1
ATOM 701 N N . VAL A 1 87 ? 5.890 -5.135 2.654 1.00 91.62 87 VAL A N 1
ATOM 702 C CA . VAL A 1 87 ? 6.624 -6.346 2.263 1.00 91.62 87 VAL A CA 1
ATOM 703 C C . VAL A 1 87 ? 8.123 -6.067 2.168 1.00 91.62 87 VAL A C 1
ATOM 705 O O . VAL A 1 87 ? 8.945 -6.917 2.518 1.00 91.62 87 VAL A O 1
ATOM 708 N N . GLY A 1 88 ? 8.478 -4.864 1.714 1.00 84.88 88 GLY A N 1
ATOM 709 C CA . GLY A 1 88 ? 9.863 -4.447 1.575 1.00 84.88 88 GLY A CA 1
ATOM 710 C C . GLY A 1 88 ? 10.016 -2.976 1.211 1.00 84.88 88 GLY A C 1
ATOM 711 O O . GLY A 1 88 ? 9.106 -2.342 0.668 1.00 84.88 88 GLY A O 1
ATOM 712 N N . PHE A 1 89 ? 11.199 -2.450 1.505 1.00 77.88 89 PHE A N 1
ATOM 713 C CA . PHE A 1 89 ? 11.658 -1.118 1.135 1.00 77.88 89 PHE A CA 1
ATOM 714 C C . PHE A 1 89 ? 13.081 -1.220 0.580 1.00 77.88 89 PHE A C 1
ATOM 716 O O . PHE A 1 89 ? 13.847 -2.092 0.986 1.00 77.88 89 PHE A O 1
ATOM 723 N N . GLY A 1 90 ? 13.463 -0.311 -0.313 1.00 68.25 90 GLY A N 1
ATOM 724 C CA . GLY A 1 90 ? 14.844 -0.241 -0.788 1.00 68.25 90 GLY A CA 1
ATOM 725 C C . GLY A 1 90 ? 15.169 1.060 -1.509 1.00 68.25 90 GLY A C 1
ATOM 726 O O . GLY A 1 90 ? 14.296 1.909 -1.701 1.00 68.25 90 GLY A O 1
ATOM 727 N N . LEU A 1 91 ? 16.437 1.215 -1.888 1.00 64.56 91 LEU A N 1
ATOM 728 C CA . LEU A 1 91 ? 16.946 2.325 -2.697 1.00 64.56 91 LEU A CA 1
ATOM 729 C C . LEU A 1 91 ? 16.976 1.914 -4.179 1.00 64.56 91 LEU A C 1
ATOM 731 O O . LEU A 1 91 ? 17.171 0.742 -4.503 1.00 64.56 91 LEU A O 1
ATOM 735 N N . HIS A 1 92 ? 16.722 2.860 -5.087 1.00 58.62 92 HIS A N 1
ATOM 736 C CA . HIS A 1 92 ? 16.910 2.652 -6.529 1.00 58.62 92 HIS A CA 1
ATOM 737 C C . HIS A 1 92 ? 18.379 2.720 -6.932 1.00 58.62 92 HIS A C 1
ATOM 739 O O . HIS A 1 92 ? 18.742 2.007 -7.859 1.00 58.62 92 HIS A O 1
ATOM 745 N N . ASP A 1 93 ? 19.165 3.589 -6.291 1.00 54.84 93 ASP A N 1
ATOM 746 C CA . ASP A 1 93 ? 20.572 3.871 -6.596 1.00 54.84 93 ASP A CA 1
ATOM 747 C C . ASP A 1 93 ? 21.185 4.659 -5.419 1.00 54.84 93 ASP A C 1
ATOM 749 O O . ASP A 1 93 ? 20.491 5.492 -4.833 1.00 54.84 93 ASP A O 1
ATOM 753 N N . GLU A 1 94 ? 22.448 4.431 -5.061 1.00 49.81 94 GLU A N 1
ATOM 754 C CA . GLU A 1 94 ? 23.119 5.106 -3.931 1.00 49.81 94 GLU A CA 1
ATOM 755 C C . GLU A 1 94 ? 23.238 6.625 -4.153 1.00 49.81 94 GLU A C 1
ATOM 757 O O . GLU A 1 94 ? 23.194 7.404 -3.204 1.00 49.81 94 GLU A O 1
ATOM 762 N N . ASN A 1 95 ? 23.254 7.056 -5.420 1.00 49.38 95 ASN A N 1
ATOM 763 C CA . ASN A 1 95 ? 23.355 8.465 -5.817 1.00 49.38 95 ASN A CA 1
ATOM 764 C C . ASN A 1 95 ? 22.006 9.192 -5.948 1.00 49.38 95 ASN A C 1
ATOM 766 O O . ASN A 1 95 ? 21.957 10.414 -6.112 1.00 49.38 95 ASN A O 1
ATOM 770 N N . TYR A 1 96 ? 20.885 8.472 -5.885 1.00 46.56 96 TYR A N 1
ATOM 771 C CA . TYR A 1 96 ? 19.558 9.070 -5.951 1.00 46.56 96 TYR A CA 1
ATOM 772 C C . TYR A 1 96 ? 18.697 8.472 -4.846 1.00 46.56 96 TYR A C 1
ATOM 774 O O . TYR A 1 96 ? 18.283 7.324 -4.954 1.00 46.56 96 TYR A O 1
ATOM 782 N N . ASP A 1 97 ? 18.305 9.287 -3.861 1.00 52.78 97 ASP A N 1
ATOM 783 C CA . ASP A 1 97 ? 17.362 8.981 -2.758 1.00 52.78 97 ASP A CA 1
ATOM 784 C C . ASP A 1 97 ? 15.935 8.568 -3.227 1.00 52.78 97 ASP A C 1
ATOM 786 O O . ASP A 1 97 ? 14.928 8.699 -2.536 1.00 52.78 97 ASP A O 1
ATOM 790 N N . LYS A 1 98 ? 15.806 8.060 -4.454 1.00 55.72 98 LYS A N 1
ATOM 791 C CA . LYS A 1 98 ? 14.657 7.363 -5.013 1.00 55.72 98 LYS A CA 1
ATOM 792 C C . LYS A 1 98 ? 14.479 6.046 -4.265 1.00 55.72 98 LYS A C 1
ATOM 794 O O . LYS A 1 98 ? 15.038 5.015 -4.620 1.00 55.72 98 LYS A O 1
ATOM 799 N N . ARG A 1 99 ? 13.663 6.069 -3.226 1.00 71.31 99 ARG A N 1
ATOM 800 C CA . ARG A 1 99 ? 13.253 4.857 -2.513 1.00 71.31 99 ARG A CA 1
ATOM 801 C C . ARG A 1 99 ? 12.202 4.101 -3.318 1.00 71.31 99 ARG A C 1
ATOM 803 O O . ARG A 1 99 ? 11.619 4.652 -4.244 1.00 71.31 99 ARG A O 1
ATOM 810 N N . TYR A 1 100 ? 11.947 2.848 -2.988 1.00 79.69 100 TYR A N 1
ATOM 811 C CA . TYR A 1 100 ? 10.742 2.148 -3.411 1.00 79.69 100 TYR A CA 1
ATOM 812 C C . TYR A 1 100 ? 10.094 1.468 -2.218 1.00 79.69 100 TYR A C 1
ATOM 814 O O . TYR A 1 100 ? 10.750 1.178 -1.215 1.00 79.69 100 TYR A O 1
ATOM 822 N N . LEU A 1 101 ? 8.794 1.232 -2.347 1.00 85.12 101 LEU A N 1
ATOM 823 C CA . LEU A 1 101 ? 7.995 0.538 -1.356 1.00 85.12 101 LEU A CA 1
ATOM 824 C C . LEU A 1 101 ? 7.188 -0.551 -2.050 1.00 85.12 101 LEU A C 1
ATOM 826 O O . LEU A 1 101 ? 6.534 -0.291 -3.062 1.00 85.12 101 LEU A O 1
ATOM 830 N N . ILE A 1 102 ? 7.254 -1.758 -1.499 1.00 90.06 102 ILE A N 1
ATOM 831 C CA . ILE A 1 102 ? 6.415 -2.878 -1.908 1.00 90.06 102 ILE A CA 1
ATOM 832 C C . ILE A 1 102 ? 5.376 -3.097 -0.818 1.00 90.06 102 ILE A C 1
ATOM 834 O O . ILE A 1 102 ? 5.726 -3.346 0.340 1.00 90.06 102 ILE A O 1
ATOM 838 N N . LEU A 1 103 ? 4.107 -3.004 -1.203 1.00 92.50 103 LEU A N 1
ATOM 839 C CA . LEU A 1 103 ? 2.979 -3.298 -0.333 1.00 92.50 103 LEU A CA 1
ATOM 840 C C . LEU A 1 103 ? 2.230 -4.506 -0.845 1.00 92.50 103 LEU A C 1
ATOM 842 O O . LEU A 1 103 ? 1.917 -4.582 -2.028 1.00 92.50 103 LEU A O 1
ATOM 846 N N . GLU A 1 104 ? 1.877 -5.400 0.059 1.00 93.94 104 GLU A N 1
ATOM 847 C CA . GLU A 1 104 ? 0.777 -6.312 -0.186 1.00 93.94 104 GLU A CA 1
ATOM 848 C C . GLU A 1 104 ? -0.516 -5.584 0.177 1.00 93.94 104 GLU A C 1
ATOM 850 O O . GLU A 1 104 ? -0.804 -5.332 1.351 1.00 93.94 104 GLU A O 1
ATOM 855 N N . GLY A 1 105 ? -1.233 -5.149 -0.853 1.00 93.00 105 GLY A N 1
ATOM 856 C CA . GLY A 1 105 ? -2.462 -4.390 -0.740 1.00 93.00 105 GLY A CA 1
ATOM 857 C C . GLY A 1 105 ? -3.563 -5.226 -0.116 1.00 93.00 105 GLY A C 1
ATOM 858 O O . GLY A 1 105 ? -3.663 -6.439 -0.320 1.00 93.00 105 GLY A O 1
ATOM 859 N N . ILE A 1 106 ? -4.430 -4.558 0.639 1.00 91.75 106 ILE A N 1
ATOM 860 C CA . ILE A 1 106 ? -5.647 -5.210 1.122 1.00 91.75 106 ILE A CA 1
ATOM 861 C C . ILE A 1 106 ? -6.566 -5.610 -0.037 1.00 91.75 106 ILE A C 1
ATOM 863 O O . ILE A 1 106 ? -7.380 -6.499 0.136 1.00 91.75 106 ILE A O 1
ATOM 867 N N . ASP A 1 107 ? -6.407 -5.012 -1.218 1.00 88.56 107 ASP A N 1
ATOM 868 C CA . ASP A 1 107 ? -7.114 -5.324 -2.467 1.00 88.56 107 ASP A CA 1
ATOM 869 C C . ASP A 1 107 ? -6.581 -6.562 -3.211 1.00 88.56 107 ASP A C 1
ATOM 871 O O . ASP A 1 107 ? -7.009 -6.823 -4.334 1.00 88.56 107 ASP A O 1
ATOM 875 N N . GLY A 1 108 ? -5.655 -7.317 -2.612 1.00 89.00 108 GLY A N 1
ATOM 876 C CA . GLY A 1 108 ? -5.105 -8.531 -3.213 1.00 89.00 108 GLY A CA 1
ATOM 877 C C . GLY A 1 108 ? -4.093 -8.270 -4.323 1.00 89.00 108 GLY A C 1
ATOM 878 O O . GLY A 1 108 ? -3.894 -9.122 -5.184 1.00 89.00 108 GLY A O 1
ATOM 879 N N . LYS A 1 109 ? -3.447 -7.101 -4.343 1.00 91.19 109 LYS A N 1
ATOM 880 C CA . LYS A 1 109 ? -2.386 -6.791 -5.308 1.00 91.19 109 LYS A CA 1
ATOM 881 C C . LYS A 1 109 ? -1.072 -6.511 -4.600 1.00 91.19 109 LYS A C 1
ATOM 883 O O . LYS A 1 109 ? -1.033 -6.016 -3.478 1.00 91.19 109 LYS A O 1
ATOM 888 N N . ILE A 1 110 ? 0.037 -6.780 -5.278 1.00 92.81 110 ILE A N 1
ATOM 889 C CA . ILE A 1 110 ? 1.352 -6.316 -4.839 1.00 92.81 110 ILE A CA 1
ATOM 890 C C . ILE A 1 110 ? 1.595 -4.956 -5.481 1.00 92.81 110 ILE A C 1
ATOM 892 O O . ILE A 1 110 ? 1.774 -4.852 -6.692 1.00 92.81 110 ILE A O 1
ATOM 896 N N . HIS A 1 111 ? 1.627 -3.903 -4.680 1.00 92.44 111 HIS A N 1
ATOM 897 C CA . HIS A 1 111 ? 1.839 -2.550 -5.163 1.00 92.44 111 HIS A CA 1
ATOM 898 C C . HIS A 1 111 ? 3.305 -2.170 -5.082 1.00 92.44 111 HIS A C 1
ATOM 900 O O . HIS A 1 111 ? 3.887 -2.088 -4.001 1.00 92.44 111 HIS A O 1
ATOM 906 N N . TYR A 1 112 ? 3.880 -1.871 -6.241 1.00 89.50 112 TYR A N 1
ATOM 907 C CA . TYR A 1 112 ? 5.180 -1.234 -6.345 1.00 89.50 112 TYR A CA 1
ATOM 908 C C . TYR A 1 112 ? 4.995 0.284 -6.417 1.00 89.50 112 TYR A C 1
ATOM 910 O O . TYR A 1 112 ? 4.515 0.817 -7.426 1.00 89.50 112 TYR A O 1
ATOM 918 N N . VAL A 1 113 ? 5.391 0.989 -5.360 1.00 85.69 113 VAL A N 1
ATOM 919 C CA . VAL A 1 113 ? 5.201 2.436 -5.219 1.00 85.69 113 VAL A CA 1
ATOM 920 C C . VAL A 1 113 ? 6.544 3.149 -5.339 1.00 85.69 113 VAL A C 1
ATOM 922 O O . VAL A 1 113 ? 7.493 2.854 -4.611 1.00 85.69 113 VAL A O 1
ATOM 925 N N . HIS A 1 114 ? 6.611 4.116 -6.256 1.00 76.69 114 HIS A N 1
ATOM 926 C CA . HIS A 1 114 ? 7.719 5.066 -6.332 1.00 76.69 114 HIS A CA 1
ATOM 927 C C . HIS A 1 114 ? 7.325 6.356 -5.591 1.00 76.69 114 HIS A C 1
ATOM 929 O O . HIS A 1 114 ? 6.469 7.089 -6.090 1.00 76.69 114 HIS A O 1
ATOM 935 N N . PRO A 1 115 ? 7.931 6.678 -4.440 1.00 67.56 115 PRO A N 1
ATOM 936 C CA . PRO A 1 115 ? 7.815 7.995 -3.848 1.00 67.56 115 PRO A CA 1
ATOM 937 C C . PRO A 1 115 ? 8.480 9.041 -4.760 1.00 67.56 115 PRO A C 1
ATOM 939 O O . PRO A 1 115 ? 9.585 8.851 -5.265 1.00 67.56 115 PRO A O 1
ATOM 942 N N . THR A 1 116 ? 7.795 10.156 -5.004 1.00 65.06 116 THR A N 1
ATOM 943 C CA . THR A 1 116 ? 8.345 11.309 -5.734 1.00 65.06 116 THR A CA 1
ATOM 944 C C . THR A 1 116 ? 9.256 12.144 -4.826 1.00 65.06 116 THR A C 1
ATOM 946 O O . THR A 1 116 ? 9.150 12.083 -3.606 1.00 65.06 116 THR A O 1
ATOM 949 N N . LYS A 1 117 ? 10.143 12.979 -5.390 1.00 54.81 117 LYS A N 1
ATOM 950 C CA . LYS A 1 117 ? 11.051 13.840 -4.600 1.00 54.81 117 LYS A CA 1
ATOM 951 C C . LYS A 1 117 ? 10.307 14.763 -3.616 1.00 54.81 117 LYS A C 1
ATOM 953 O O . LYS A 1 117 ? 10.749 14.912 -2.487 1.00 54.81 117 LYS A O 1
ATOM 958 N N . LYS A 1 118 ? 9.131 15.295 -3.981 1.00 53.78 118 LYS A N 1
ATOM 959 C CA . LYS A 1 118 ? 8.261 16.047 -3.049 1.00 53.78 118 LYS A CA 1
ATOM 960 C C . LYS A 1 118 ? 7.626 15.162 -1.961 1.00 53.78 118 LYS A C 1
ATOM 962 O O . LYS A 1 118 ? 7.351 15.654 -0.878 1.00 53.78 118 LYS A O 1
ATOM 967 N N . MET A 1 119 ? 7.442 13.862 -2.223 1.00 52.88 119 MET A N 1
ATOM 968 C CA . MET A 1 119 ? 7.021 12.859 -1.226 1.00 52.88 119 MET A CA 1
ATOM 969 C C . MET A 1 119 ? 8.164 12.450 -0.281 1.00 52.88 119 MET A C 1
ATOM 971 O O . MET A 1 119 ? 7.900 11.955 0.808 1.00 52.88 119 MET A O 1
ATOM 975 N N . ILE A 1 120 ? 9.422 12.645 -0.692 1.00 51.41 120 ILE A N 1
ATOM 976 C CA . ILE A 1 120 ? 10.627 12.372 0.105 1.00 51.41 120 ILE A CA 1
ATOM 977 C C . ILE A 1 120 ? 11.006 13.581 0.977 1.00 51.41 120 ILE A C 1
ATOM 979 O O . ILE A 1 120 ? 11.425 13.388 2.108 1.00 51.41 120 ILE A O 1
ATOM 983 N N . LEU A 1 121 ? 10.776 14.815 0.513 1.00 49.84 121 LEU A N 1
ATOM 984 C CA . LEU A 1 121 ? 11.067 16.052 1.263 1.00 49.84 121 LEU A CA 1
ATOM 985 C C . LEU A 1 121 ? 10.218 16.249 2.539 1.00 49.84 121 LEU A C 1
ATOM 987 O O . LEU A 1 121 ? 10.562 17.081 3.367 1.00 49.84 121 LEU A O 1
ATOM 991 N N . HIS A 1 122 ? 9.146 15.473 2.728 1.00 49.16 122 HIS A N 1
ATOM 992 C CA . HIS A 1 122 ? 8.382 15.407 3.985 1.00 49.16 122 HIS A CA 1
ATOM 993 C C . HIS A 1 122 ? 8.743 14.180 4.852 1.00 49.16 122 HIS A C 1
ATOM 995 O O . HIS A 1 122 ? 8.000 13.826 5.767 1.00 49.16 122 HIS A O 1
ATOM 1001 N N . ARG A 1 123 ? 9.865 13.496 4.572 1.00 47.66 123 ARG A N 1
ATOM 1002 C CA . ARG A 1 123 ? 10.329 12.343 5.357 1.00 47.66 123 ARG A CA 1
ATOM 1003 C C . ARG A 1 123 ? 11.167 12.776 6.550 1.00 47.66 123 ARG A C 1
ATOM 1005 O O . ARG A 1 123 ? 12.388 12.739 6.486 1.00 47.66 123 ARG A O 1
ATOM 1012 N N . ASP A 1 124 ? 10.497 12.950 7.675 1.00 46.88 124 ASP A N 1
ATOM 1013 C CA . ASP A 1 124 ? 11.107 12.671 8.980 1.00 46.88 124 ASP A CA 1
ATOM 1014 C C . ASP A 1 124 ? 10.756 11.247 9.473 1.00 46.88 124 ASP A C 1
ATOM 1016 O O . ASP A 1 124 ? 10.574 10.967 10.654 1.00 46.88 124 ASP A O 1
ATOM 1020 N N . SER A 1 125 ? 10.574 10.294 8.548 1.00 49.84 125 SER A N 1
ATOM 1021 C CA . SER A 1 125 ? 9.888 9.024 8.827 1.00 49.84 125 SER A CA 1
ATOM 1022 C C . SER A 1 125 ? 10.816 7.801 8.831 1.00 49.84 125 SER A C 1
ATOM 1024 O O . SER A 1 125 ? 10.637 6.851 8.061 1.00 49.84 125 SER A O 1
ATOM 1026 N N . SER A 1 126 ? 11.793 7.778 9.727 1.00 52.91 126 SER A N 1
ATOM 1027 C CA . SER A 1 126 ? 12.576 6.594 10.114 1.00 52.91 126 SER A CA 1
ATOM 1028 C C . SER A 1 126 ? 11.765 5.584 10.966 1.00 52.91 126 SER A C 1
ATOM 1030 O O . SER A 1 126 ? 12.236 5.113 11.998 1.00 52.91 126 SER A O 1
ATOM 1032 N N . LYS A 1 127 ? 10.528 5.218 10.569 1.00 65.62 127 LYS A N 1
ATOM 1033 C CA . LYS A 1 127 ? 9.637 4.331 11.369 1.00 65.62 127 LYS A CA 1
ATOM 1034 C C . LYS A 1 127 ? 8.732 3.362 10.579 1.00 65.62 127 LYS A C 1
ATOM 1036 O O . LYS A 1 127 ? 7.683 2.983 11.090 1.00 65.62 127 LYS A O 1
ATOM 1041 N N . ILE A 1 128 ? 9.082 2.954 9.356 1.00 74.44 128 ILE A N 1
ATOM 1042 C CA . ILE A 1 128 ? 8.338 1.883 8.657 1.00 74.44 128 ILE A CA 1
ATOM 1043 C C . ILE A 1 128 ? 9.136 0.590 8.745 1.00 74.44 128 ILE A C 1
ATOM 1045 O O . ILE A 1 128 ? 10.277 0.542 8.287 1.00 74.44 128 ILE A O 1
ATOM 1049 N N . LYS A 1 129 ? 8.537 -0.450 9.322 1.00 82.12 129 LYS A N 1
ATOM 1050 C CA . LYS A 1 129 ? 9.131 -1.787 9.393 1.00 82.12 129 LYS A CA 1
ATOM 1051 C C . LYS A 1 129 ? 8.384 -2.746 8.471 1.00 82.12 129 LYS A C 1
ATOM 1053 O O . LYS A 1 129 ? 7.214 -2.541 8.154 1.00 82.12 129 LYS A O 1
ATOM 1058 N N . ASN A 1 130 ? 9.051 -3.823 8.058 1.00 86.12 130 ASN A N 1
ATOM 1059 C CA . ASN A 1 130 ? 8.360 -4.932 7.403 1.00 86.12 130 ASN A CA 1
ATOM 1060 C C . ASN A 1 130 ? 7.216 -5.421 8.305 1.00 86.12 130 ASN A C 1
ATOM 1062 O O . ASN A 1 130 ? 7.355 -5.460 9.531 1.00 86.12 130 ASN A O 1
ATOM 1066 N N . ASN A 1 131 ? 6.104 -5.803 7.683 1.00 90.12 131 ASN A N 1
ATOM 1067 C CA . ASN A 1 131 ? 4.843 -6.194 8.316 1.00 90.12 131 ASN A CA 1
ATOM 1068 C C . ASN A 1 131 ? 4.035 -5.078 8.991 1.00 90.12 131 ASN A C 1
ATOM 1070 O O . ASN A 1 131 ? 2.945 -5.365 9.492 1.00 90.12 131 ASN A O 1
ATOM 1074 N N . ASP A 1 132 ? 4.500 -3.828 8.977 1.00 91.25 132 ASP A N 1
ATOM 1075 C CA . ASP A 1 132 ? 3.632 -2.710 9.3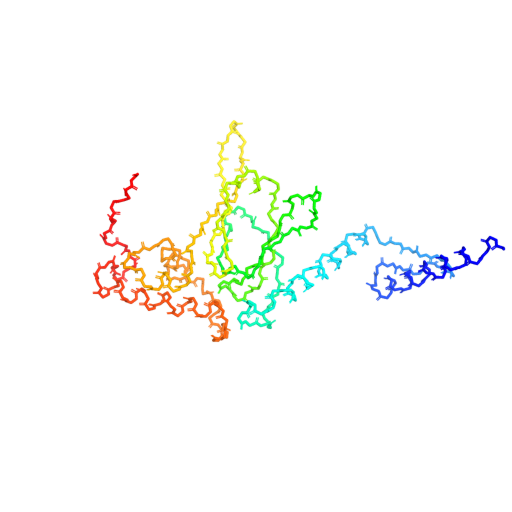34 1.00 91.25 132 ASP A CA 1
ATOM 1076 C C . ASP A 1 132 ? 2.529 -2.553 8.285 1.00 91.25 132 ASP A C 1
ATOM 1078 O O . ASP A 1 132 ? 2.750 -2.730 7.086 1.00 91.25 132 ASP A O 1
ATOM 1082 N N . ILE A 1 133 ? 1.331 -2.215 8.739 1.00 93.38 133 ILE A N 1
ATOM 1083 C CA . ILE A 1 133 ? 0.210 -1.858 7.884 1.00 93.38 133 ILE A CA 1
ATOM 1084 C C . ILE A 1 133 ? 0.214 -0.352 7.756 1.00 93.38 133 ILE A C 1
ATOM 1086 O O . ILE A 1 133 ? 0.245 0.375 8.750 1.00 93.38 133 ILE A O 1
ATOM 1090 N N . ILE A 1 134 ? 0.167 0.112 6.520 1.00 91.44 134 ILE A N 1
ATOM 1091 C CA . ILE A 1 134 ? 0.192 1.530 6.221 1.00 91.44 134 ILE A CA 1
ATOM 1092 C C . ILE A 1 134 ? -1.006 1.914 5.369 1.00 91.44 134 ILE A C 1
ATOM 1094 O O . ILE A 1 134 ? -1.541 1.099 4.615 1.00 91.44 134 ILE A O 1
ATOM 1098 N N . HIS A 1 135 ? -1.370 3.185 5.452 1.00 91.06 135 HIS A N 1
ATOM 1099 C CA . HIS A 1 135 ? -2.303 3.832 4.549 1.00 91.06 135 HIS A CA 1
ATOM 1100 C C . HIS A 1 135 ? -1.654 5.074 3.952 1.00 91.06 135 HIS A C 1
ATOM 1102 O O . HIS A 1 135 ? -1.046 5.884 4.654 1.00 91.06 135 HIS A O 1
ATOM 1108 N N . MET A 1 136 ? -1.774 5.202 2.639 1.00 87.31 136 MET A N 1
ATOM 1109 C CA . MET A 1 136 ? -1.226 6.295 1.856 1.00 87.31 136 MET A CA 1
ATOM 1110 C C . MET A 1 136 ? -2.332 6.919 1.022 1.00 87.31 136 MET A C 1
ATOM 1112 O O . MET A 1 136 ? -3.046 6.212 0.317 1.00 87.31 136 MET A O 1
ATOM 1116 N N . GLU A 1 137 ? -2.445 8.239 1.067 1.00 85.25 137 GLU A N 1
ATOM 1117 C CA . GLU A 1 137 ? -3.460 8.999 0.338 1.00 85.25 137 GLU A CA 1
ATOM 1118 C C . GLU A 1 137 ? -2.851 10.281 -0.218 1.00 85.25 137 GLU A C 1
ATOM 1120 O O . GLU A 1 137 ? -2.086 10.959 0.470 1.00 85.25 137 GLU A O 1
ATOM 1125 N N . VAL A 1 138 ? -3.201 10.655 -1.448 1.00 82.56 138 VAL A N 1
ATOM 1126 C CA . VAL A 1 138 ? -2.790 11.957 -1.986 1.00 82.56 138 VAL A CA 1
ATOM 1127 C C . VAL A 1 138 ? -3.788 13.026 -1.563 1.00 82.56 138 VAL A C 1
ATOM 1129 O O . VAL A 1 138 ? -4.941 13.043 -2.000 1.00 82.56 138 VAL A O 1
ATOM 1132 N N . LYS A 1 139 ? -3.306 13.949 -0.734 1.00 82.19 139 LYS A N 1
ATOM 1133 C CA . LYS A 1 139 ? -4.007 15.158 -0.304 1.00 82.19 139 LYS A CA 1
ATOM 1134 C C . LYS A 1 139 ? -3.495 16.365 -1.082 1.00 82.19 139 LYS A C 1
ATOM 1136 O O . LYS A 1 139 ? -2.452 16.310 -1.733 1.00 82.19 139 LYS A O 1
ATOM 1141 N N . SER A 1 140 ? -4.217 17.471 -1.003 1.00 82.00 140 SER A N 1
ATOM 1142 C CA . SER A 1 140 ? -3.763 18.752 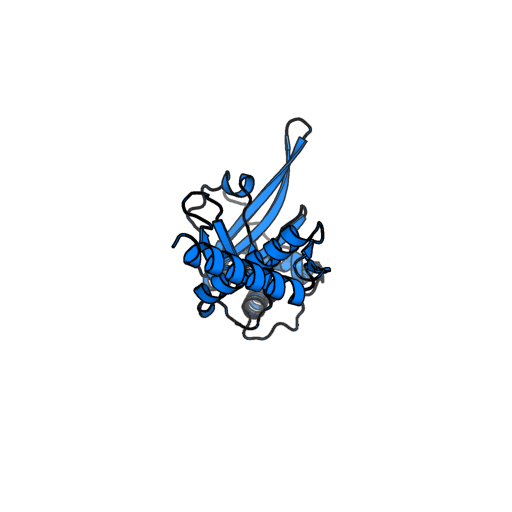-1.528 1.00 82.00 140 SER A CA 1
ATOM 1143 C C . SER A 1 140 ? -4.051 19.881 -0.554 1.00 82.00 140 SER A C 1
ATOM 1145 O O . SER A 1 140 ? -4.889 19.757 0.337 1.00 82.00 140 SER A O 1
ATOM 1147 N N . TYR A 1 141 ? -3.305 20.965 -0.711 1.00 81.50 141 TYR A N 1
ATOM 1148 C CA . TYR A 1 141 ? -3.546 22.238 -0.049 1.00 81.50 141 TYR A CA 1
ATOM 1149 C C . TYR A 1 141 ? -3.308 23.367 -1.051 1.00 81.50 141 TYR A C 1
ATOM 1151 O O . TYR A 1 141 ? -2.561 23.207 -2.021 1.00 81.50 141 TYR A O 1
ATOM 1159 N N . PHE A 1 142 ? -3.931 24.515 -0.814 1.00 84.25 142 PHE A N 1
ATOM 1160 C CA . PHE A 1 142 ? -3.697 25.722 -1.597 1.00 84.25 142 PHE A CA 1
ATOM 1161 C C . PHE A 1 142 ? -2.668 26.596 -0.884 1.00 84.25 142 PHE A C 1
ATOM 1163 O O . PHE A 1 142 ? -2.779 26.843 0.314 1.00 84.25 142 PHE A O 1
ATOM 1170 N N . LYS A 1 143 ? -1.653 27.057 -1.618 1.00 84.31 143 LYS A N 1
ATOM 1171 C CA . LYS A 1 143 ? -0.672 28.037 -1.139 1.00 84.31 143 LYS A CA 1
ATOM 1172 C C . LYS A 1 143 ? -0.401 29.041 -2.249 1.00 84.31 143 LYS A C 1
ATOM 1174 O O . LYS A 1 143 ? -0.053 28.642 -3.357 1.00 84.31 143 LYS A O 1
ATOM 1179 N N . ASN A 1 144 ? -0.557 30.331 -1.954 1.00 88.00 144 ASN A N 1
ATOM 1180 C CA . ASN A 1 144 ? -0.350 31.438 -2.898 1.00 88.00 144 ASN A CA 1
ATOM 1181 C C . ASN A 1 144 ? -1.126 31.249 -4.219 1.00 88.00 144 ASN A C 1
ATOM 1183 O O . ASN A 1 144 ? -0.549 31.332 -5.299 1.00 88.00 144 ASN A O 1
ATOM 1187 N N . GLY A 1 145 ? -2.409 30.877 -4.141 1.00 88.69 145 GLY A N 1
ATOM 1188 C CA . GLY A 1 145 ? -3.248 30.611 -5.321 1.00 88.69 145 GLY A CA 1
ATOM 1189 C C . GLY A 1 145 ? -2.898 29.337 -6.105 1.00 88.69 145 GLY A C 1
ATOM 1190 O O . GLY A 1 145 ? -3.587 29.001 -7.063 1.00 88.69 145 GLY A O 1
ATOM 1191 N N . LYS A 1 146 ? -1.863 28.587 -5.700 1.00 85.69 146 LYS A N 1
ATOM 1192 C CA . LYS A 1 146 ? -1.433 27.349 -6.354 1.00 85.69 146 LYS A CA 1
ATOM 1193 C C . LYS A 1 146 ? -1.794 26.129 -5.516 1.00 85.69 146 LYS A C 1
ATOM 1195 O O . LYS A 1 146 ? -1.396 26.011 -4.355 1.00 85.69 146 LYS A O 1
ATOM 1200 N N . GLU A 1 147 ? -2.499 25.182 -6.125 1.00 81.62 147 GLU A N 1
ATOM 1201 C CA . GLU A 1 147 ? -2.732 23.881 -5.507 1.00 81.62 147 GLU A CA 1
ATOM 1202 C C . GLU A 1 147 ? -1.441 23.050 -5.501 1.00 81.62 147 GLU A C 1
ATOM 1204 O O . GLU A 1 147 ? -0.774 22.876 -6.524 1.00 81.62 147 GLU A O 1
ATOM 1209 N N . THR A 1 148 ? -1.084 22.520 -4.334 1.00 80.19 148 THR A N 1
ATOM 1210 C CA . THR A 1 148 ? 0.041 21.601 -4.159 1.00 80.19 148 THR A CA 1
ATOM 1211 C C . THR A 1 148 ? -0.455 20.288 -3.572 1.00 80.19 148 THR A C 1
ATOM 1213 O O . THR A 1 148 ? -1.091 20.262 -2.521 1.00 80.19 148 THR A O 1
ATOM 1216 N N . THR A 1 149 ? -0.149 19.180 -4.246 1.00 76.00 149 THR A N 1
ATOM 1217 C CA . THR A 1 149 ? -0.457 17.827 -3.770 1.00 76.00 149 THR A CA 1
ATOM 1218 C C . THR A 1 149 ? 0.686 17.258 -2.937 1.00 76.00 149 THR A C 1
ATOM 1220 O O . THR A 1 149 ? 1.854 17.418 -3.300 1.00 76.00 149 THR A O 1
ATOM 1223 N N . TYR A 1 150 ? 0.358 16.511 -1.889 1.00 74.56 150 TYR A N 1
ATOM 1224 C CA . TYR A 1 150 ? 1.305 15.767 -1.064 1.00 74.56 150 TYR A CA 1
ATOM 1225 C C . TYR A 1 150 ? 0.751 14.379 -0.729 1.00 74.56 150 TYR A C 1
ATOM 1227 O O . TYR A 1 150 ? -0.461 14.160 -0.738 1.00 74.56 150 TYR A O 1
ATOM 1235 N N . LEU A 1 151 ? 1.639 13.428 -0.436 1.00 75.75 151 LEU A N 1
ATOM 1236 C CA . LEU A 1 151 ? 1.232 12.116 0.053 1.00 75.75 151 LEU A CA 1
ATOM 1237 C C . LEU A 1 151 ? 1.101 12.172 1.576 1.00 75.75 151 LEU A C 1
ATOM 1239 O O . LEU A 1 151 ? 2.100 12.335 2.273 1.00 75.75 151 LEU A O 1
ATOM 1243 N N . LYS A 1 152 ? -0.116 12.009 2.089 1.00 79.69 152 LYS A N 1
ATOM 1244 C CA . LYS A 1 152 ? -0.353 11.730 3.501 1.00 79.69 152 LYS A CA 1
ATOM 1245 C C . LYS A 1 152 ? -0.076 10.253 3.757 1.00 79.69 152 LYS A C 1
ATOM 1247 O O . LYS A 1 152 ? -0.565 9.388 3.032 1.00 79.69 152 LYS A O 1
ATOM 1252 N N . PHE A 1 153 ? 0.706 9.984 4.792 1.00 78.19 153 PHE A N 1
ATOM 1253 C CA . PHE A 1 153 ? 1.106 8.645 5.193 1.00 78.19 153 PHE A CA 1
ATOM 1254 C C . PHE A 1 153 ? 0.722 8.407 6.652 1.00 78.19 153 PHE A C 1
ATOM 1256 O O . PHE A 1 153 ? 1.096 9.194 7.519 1.00 78.19 153 PHE A O 1
ATOM 1263 N N . ASN A 1 154 ? 0.042 7.291 6.914 1.00 84.81 154 ASN A N 1
ATOM 1264 C CA . ASN A 1 154 ? -0.308 6.840 8.255 1.00 84.81 154 ASN A CA 1
ATOM 1265 C C . ASN A 1 154 ? 0.224 5.411 8.452 1.00 84.81 154 ASN A C 1
ATOM 1267 O O . ASN A 1 154 ? -0.093 4.519 7.663 1.00 84.81 154 ASN A O 1
ATOM 1271 N N . ASN A 1 155 ? 1.021 5.184 9.501 1.00 88.50 155 ASN A N 1
ATOM 1272 C CA . ASN A 1 155 ? 1.444 3.844 9.917 1.00 88.50 155 ASN A CA 1
ATOM 1273 C C . ASN A 1 155 ? 0.508 3.346 11.025 1.00 88.50 155 ASN A C 1
ATOM 1275 O O . ASN A 1 155 ? 0.493 3.908 12.118 1.00 88.50 155 ASN A O 1
ATOM 1279 N N . TRP A 1 156 ? -0.257 2.294 10.749 1.00 91.44 156 TRP A N 1
ATOM 1280 C CA . TRP A 1 156 ? -1.146 1.651 11.721 1.00 91.44 156 TRP A CA 1
ATOM 1281 C C . TRP A 1 156 ? -0.445 0.549 12.531 1.00 91.44 156 TRP A C 1
ATOM 1283 O O . TRP A 1 156 ? -1.018 0.003 13.473 1.00 91.44 156 TRP A O 1
ATOM 1293 N N . GLY A 1 157 ? 0.809 0.237 12.198 1.00 90.38 157 GLY A N 1
ATOM 1294 C CA . GLY A 1 157 ? 1.616 -0.784 12.850 1.00 90.38 157 GLY A CA 1
ATOM 1295 C C . GLY A 1 157 ? 1.213 -2.200 12.447 1.00 90.38 157 GLY A C 1
ATOM 1296 O O . GLY A 1 157 ? 0.586 -2.434 11.417 1.00 90.38 157 GLY A O 1
ATOM 1297 N N . LYS A 1 158 ? 1.609 -3.180 13.259 1.00 92.25 158 LYS A N 1
ATOM 1298 C CA . LYS A 1 158 ? 1.394 -4.604 12.969 1.00 92.25 158 LYS A CA 1
ATOM 1299 C C . LYS A 1 158 ? -0.069 -5.021 13.124 1.00 92.25 158 LYS A C 1
ATOM 1301 O O . LYS A 1 158 ? -0.749 -4.564 14.044 1.00 92.25 158 LYS A O 1
ATOM 1306 N N . LEU A 1 159 ? -0.493 -5.994 12.313 1.00 91.44 159 LEU A N 1
ATOM 1307 C CA . LEU A 1 159 ? -1.846 -6.563 12.335 1.00 91.44 159 LEU A CA 1
ATOM 1308 C C . LEU A 1 159 ? -2.289 -6.998 13.742 1.00 91.44 159 LEU A C 1
ATOM 1310 O O . LEU A 1 159 ? -3.387 -6.646 14.165 1.00 91.44 159 LEU A O 1
ATOM 1314 N N . ASP A 1 160 ? -1.425 -7.682 14.498 1.00 91.06 160 ASP A N 1
ATOM 1315 C CA . ASP A 1 160 ? -1.752 -8.143 15.855 1.00 91.06 160 ASP A CA 1
ATOM 1316 C C . ASP A 1 160 ? -1.970 -6.995 16.842 1.00 91.06 160 ASP A C 1
ATOM 1318 O O . ASP A 1 160 ? -2.848 -7.066 17.701 1.00 91.06 160 ASP A O 1
ATOM 1322 N N . ARG A 1 161 ? -1.211 -5.899 16.709 1.00 91.12 161 ARG A N 1
ATOM 1323 C CA . ARG A 1 161 ? -1.403 -4.718 17.562 1.00 91.12 161 ARG A CA 1
ATOM 1324 C C . ARG A 1 161 ? -2.748 -4.067 17.285 1.00 91.12 161 ARG A C 1
ATOM 1326 O O . ARG A 1 161 ? -3.439 -3.700 18.230 1.00 91.12 161 ARG A O 1
ATOM 1333 N N . ILE A 1 162 ? -3.135 -3.978 16.010 1.00 92.38 162 ILE A N 1
ATOM 1334 C CA . ILE A 1 162 ? -4.469 -3.506 15.633 1.00 92.38 162 ILE A CA 1
ATOM 1335 C C . ILE A 1 162 ? -5.515 -4.454 16.212 1.00 92.38 162 ILE A C 1
ATOM 1337 O O . ILE A 1 162 ? -6.387 -3.985 16.926 1.00 92.38 162 ILE A O 1
ATOM 1341 N N . LYS A 1 163 ? -5.397 -5.773 15.997 1.00 92.38 163 LYS A N 1
ATOM 1342 C CA . LYS A 1 163 ? -6.346 -6.795 16.474 1.00 92.38 163 LYS A CA 1
ATOM 1343 C C . LYS A 1 163 ? -6.713 -6.621 17.947 1.00 92.38 163 LYS A C 1
ATOM 1345 O O . LYS A 1 163 ? -7.899 -6.605 18.282 1.00 92.38 163 LYS A O 1
ATOM 1350 N N . TRP A 1 164 ? -5.712 -6.454 18.808 1.00 90.69 164 TRP A N 1
ATOM 1351 C CA . TRP A 1 164 ? -5.901 -6.411 20.258 1.00 90.69 164 TRP A CA 1
ATOM 1352 C C . TRP A 1 164 ? -6.165 -5.015 20.832 1.00 90.69 164 TRP A C 1
ATOM 1354 O O . TRP A 1 164 ? -6.505 -4.917 22.013 1.00 90.69 164 TRP A O 1
ATOM 1364 N N . ASN A 1 165 ? -6.079 -3.951 20.025 1.00 90.81 165 ASN A N 1
ATOM 1365 C CA . ASN A 1 165 ? -6.337 -2.594 20.500 1.00 90.81 165 ASN A CA 1
ATOM 1366 C C . ASN A 1 165 ? -7.793 -2.450 20.985 1.00 90.81 165 ASN A C 1
ATOM 1368 O O . ASN A 1 165 ? -8.729 -2.828 20.276 1.00 90.81 165 ASN A O 1
ATOM 1372 N N . LYS A 1 166 ? -7.977 -1.929 22.201 1.00 89.56 166 LYS A N 1
ATOM 1373 C CA . LYS A 1 166 ? -9.293 -1.725 22.824 1.00 89.56 166 LYS A CA 1
ATOM 1374 C C . LYS A 1 166 ? -10.008 -0.480 22.295 1.00 89.56 166 LYS A C 1
ATOM 1376 O O . LYS A 1 166 ? -11.216 -0.375 22.462 1.00 89.56 166 LYS A O 1
ATOM 1381 N N . GLU A 1 167 ? -9.281 0.424 21.649 1.00 90.19 167 GLU A N 1
ATOM 1382 C CA . GLU A 1 167 ? -9.816 1.658 21.084 1.00 90.19 167 GLU A CA 1
ATOM 1383 C C . GLU A 1 167 ? -10.072 1.522 19.580 1.00 90.19 167 GLU A C 1
ATOM 1385 O O . GLU A 1 167 ? -9.413 0.744 18.878 1.00 90.19 167 GLU A O 1
ATOM 1390 N N . ILE A 1 168 ? -11.033 2.309 19.088 1.00 89.44 168 ILE A N 1
ATOM 1391 C CA . ILE A 1 168 ? -11.272 2.486 17.655 1.00 89.44 168 ILE A CA 1
ATOM 1392 C C . ILE A 1 168 ? -10.113 3.301 17.085 1.00 89.44 168 ILE A C 1
ATOM 1394 O O . ILE A 1 168 ? -9.850 4.424 17.505 1.00 89.44 168 ILE A O 1
ATOM 1398 N N . THR A 1 169 ? -9.436 2.731 16.098 1.00 90.00 169 THR A N 1
ATOM 1399 C CA . THR A 1 169 ? -8.272 3.327 15.443 1.00 90.00 169 THR A CA 1
ATOM 1400 C C . THR A 1 169 ? -8.630 3.929 14.087 1.00 90.00 169 THR A C 1
ATOM 1402 O O . THR A 1 169 ? -9.711 3.708 13.536 1.00 90.00 169 THR A O 1
ATOM 1405 N N . GLU A 1 170 ? -7.681 4.643 13.480 1.00 89.00 170 GLU A N 1
ATOM 1406 C CA . GLU A 1 170 ? -7.818 5.092 12.092 1.00 89.00 170 GLU A CA 1
ATOM 1407 C C . GLU A 1 170 ? -7.999 3.932 11.100 1.00 89.00 170 GLU A C 1
ATOM 1409 O O . GLU A 1 170 ? -8.696 4.102 10.102 1.00 89.00 170 GLU A O 1
ATOM 1414 N N . ALA A 1 171 ? -7.426 2.753 11.377 1.00 91.19 171 ALA A N 1
ATOM 1415 C CA . ALA A 1 171 ? -7.629 1.559 10.558 1.00 91.19 171 ALA A CA 1
ATOM 1416 C C . ALA A 1 171 ? -9.095 1.099 10.599 1.00 91.19 171 ALA A C 1
ATOM 1418 O O . ALA A 1 171 ? -9.660 0.737 9.568 1.00 91.19 171 ALA A O 1
ATOM 1419 N N . ASP A 1 172 ? -9.731 1.161 11.775 1.00 92.12 172 ASP A N 1
ATOM 1420 C CA . ASP A 1 172 ? -11.153 0.843 11.953 1.00 92.12 172 ASP A CA 1
ATOM 1421 C C . ASP A 1 172 ? -12.034 1.856 11.217 1.00 92.12 172 ASP A C 1
ATOM 1423 O O . ASP A 1 172 ? -12.932 1.470 10.467 1.00 92.12 172 ASP A O 1
ATOM 1427 N N . HIS A 1 173 ? -11.735 3.150 11.358 1.00 89.00 173 HIS A N 1
ATOM 1428 C CA . HIS A 1 173 ? -12.451 4.203 10.640 1.00 89.00 173 HIS A CA 1
ATOM 1429 C C . HIS A 1 173 ? -12.326 4.046 9.118 1.00 89.00 173 HIS A C 1
ATOM 1431 O O . HIS A 1 173 ? -13.329 4.107 8.402 1.00 89.00 173 HIS A O 1
ATOM 1437 N N . TYR A 1 174 ? -11.113 3.792 8.620 1.00 88.44 174 TYR A N 1
ATOM 1438 C CA . TYR A 1 174 ? -10.868 3.499 7.210 1.00 88.44 174 TYR A CA 1
ATOM 1439 C C . TYR A 1 174 ? -11.667 2.278 6.749 1.00 88.44 174 TYR A C 1
ATOM 1441 O O . TYR A 1 174 ? -12.338 2.334 5.723 1.00 88.44 174 TYR A O 1
ATOM 1449 N N . PHE A 1 175 ? -11.657 1.189 7.521 1.00 88.94 175 PHE A N 1
ATOM 1450 C CA . PHE A 1 175 ? -12.367 -0.030 7.155 1.00 88.94 175 PHE A CA 1
ATOM 1451 C C . PHE A 1 175 ? -13.886 0.176 7.083 1.00 88.94 175 PHE A C 1
ATOM 1453 O O . PHE A 1 175 ? -14.524 -0.213 6.103 1.00 88.94 175 PHE A O 1
ATOM 1460 N N . ILE A 1 176 ? -14.467 0.840 8.087 1.00 87.94 176 ILE A N 1
ATOM 1461 C CA . ILE A 1 176 ? -15.901 1.154 8.128 1.00 87.94 176 ILE A CA 1
ATOM 1462 C C . ILE A 1 176 ? -16.285 2.024 6.934 1.00 87.94 176 ILE A C 1
ATOM 1464 O O . ILE A 1 176 ? -17.222 1.702 6.206 1.00 87.94 176 ILE A O 1
ATOM 1468 N N . THR A 1 177 ? -15.567 3.126 6.723 1.00 84.06 177 THR A N 1
ATOM 1469 C CA . THR A 1 177 ? -15.904 4.092 5.673 1.00 84.06 177 THR A CA 1
ATOM 1470 C C . THR A 1 177 ? -15.678 3.519 4.281 1.00 84.06 177 THR A C 1
ATOM 1472 O O . THR A 1 177 ? -16.506 3.727 3.399 1.00 84.06 177 THR A O 1
ATOM 1475 N N . ARG A 1 178 ? -14.593 2.771 4.060 1.00 80.00 178 ARG A N 1
ATOM 1476 C CA . ARG A 1 178 ? -14.230 2.279 2.728 1.00 80.00 178 ARG A CA 1
ATOM 1477 C C . ARG A 1 178 ? -14.978 1.015 2.319 1.00 80.00 178 ARG A C 1
ATOM 1479 O O . ARG A 1 178 ? -15.344 0.919 1.153 1.00 80.00 178 ARG A O 1
ATOM 1486 N N . TYR A 1 179 ? -15.223 0.091 3.249 1.00 78.06 179 TYR A N 1
ATOM 1487 C CA . TYR A 1 179 ? -15.796 -1.223 2.935 1.00 78.06 179 TYR A CA 1
ATOM 1488 C C . TYR A 1 179 ? -17.232 -1.389 3.396 1.00 78.06 179 TYR A C 1
ATOM 1490 O O . TYR A 1 179 ? -18.060 -1.869 2.629 1.00 78.06 179 TYR A O 1
ATOM 1498 N N . LEU A 1 180 ? -17.539 -1.002 4.635 1.00 78.88 180 LEU A N 1
ATOM 1499 C CA . LEU A 1 180 ? -18.861 -1.277 5.198 1.00 78.88 180 LEU A CA 1
ATOM 1500 C C . LEU A 1 180 ? -19.908 -0.246 4.766 1.00 78.88 180 LEU A C 1
ATOM 1502 O O . LEU A 1 180 ? -21.033 -0.624 4.464 1.00 78.88 180 LEU A O 1
ATOM 1506 N N . LYS A 1 181 ? -19.544 1.041 4.710 1.00 76.25 181 LYS A N 1
ATOM 1507 C CA . LYS A 1 181 ? -20.466 2.126 4.335 1.00 76.25 181 LYS A CA 1
ATOM 1508 C C . LYS A 1 181 ? -20.545 2.367 2.828 1.00 76.25 181 LYS A C 1
ATOM 1510 O O . LYS A 1 181 ? -21.610 2.694 2.328 1.00 76.25 181 LYS A O 1
ATOM 1515 N N . ASN A 1 182 ? -19.434 2.211 2.106 1.00 67.00 182 ASN A N 1
ATOM 1516 C CA . ASN A 1 182 ? -19.354 2.596 0.693 1.00 67.00 182 ASN A CA 1
ATOM 1517 C C . ASN A 1 182 ? -19.634 1.468 -0.312 1.00 67.00 182 ASN A C 1
ATOM 1519 O O . ASN A 1 182 ? -19.518 1.728 -1.505 1.00 67.00 182 ASN A O 1
ATOM 1523 N N . LEU A 1 183 ? -19.969 0.244 0.130 1.00 53.22 183 LEU A N 1
ATOM 1524 C CA . LEU A 1 183 ? -20.334 -0.931 -0.696 1.00 53.22 183 LEU A CA 1
ATOM 1525 C C . LEU A 1 183 ? -19.418 -1.250 -1.900 1.00 53.22 183 LEU A C 1
ATOM 1527 O O . LEU A 1 183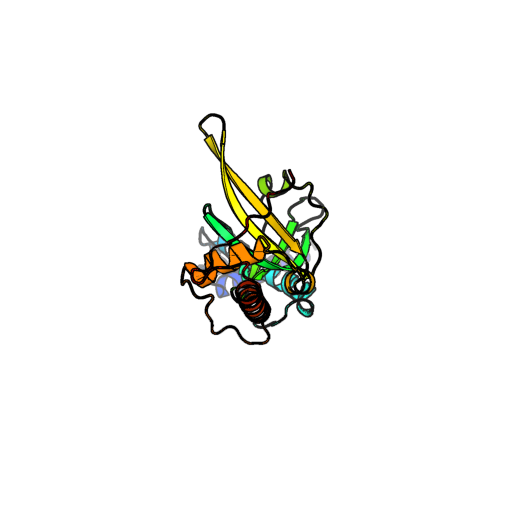 ? -19.702 -2.171 -2.663 1.00 53.22 183 LEU A O 1
ATOM 1531 N N . LYS A 1 184 ? -18.279 -0.565 -2.066 1.00 55.06 184 LYS A N 1
ATOM 1532 C CA . LYS A 1 184 ? -17.201 -0.965 -2.964 1.00 55.06 184 LYS A CA 1
ATOM 1533 C C . LYS A 1 184 ? -16.516 -2.135 -2.294 1.00 55.06 184 LYS A C 1
ATOM 1535 O O . LYS A 1 184 ? -15.537 -1.968 -1.566 1.00 55.06 184 LYS A O 1
ATOM 1540 N N . ALA A 1 185 ? -17.120 -3.304 -2.484 1.00 52.97 185 ALA A N 1
ATOM 1541 C CA . ALA A 1 185 ? -16.549 -4.576 -2.123 1.00 52.97 185 ALA A CA 1
ATOM 1542 C C . ALA A 1 185 ? -15.090 -4.560 -2.583 1.00 52.97 185 ALA A C 1
ATOM 1544 O O . ALA A 1 185 ? -14.793 -4.458 -3.773 1.00 52.97 185 ALA A O 1
ATOM 1545 N N . LEU A 1 186 ? -14.173 -4.620 -1.614 1.00 57.12 186 LEU A N 1
ATOM 1546 C CA . LEU A 1 186 ? -12.933 -5.346 -1.831 1.00 57.12 186 LEU A CA 1
ATOM 1547 C C . LEU A 1 186 ? -13.371 -6.624 -2.536 1.00 57.12 186 LEU A C 1
ATOM 1549 O O . LEU A 1 186 ? -14.241 -7.287 -1.973 1.00 57.12 186 LEU A O 1
ATOM 1553 N N . ASP A 1 187 ? -12.911 -6.878 -3.756 1.00 53.66 187 ASP A N 1
ATOM 1554 C CA . ASP A 1 187 ? -13.339 -8.039 -4.531 1.00 53.66 187 ASP A CA 1
ATOM 1555 C C . ASP A 1 187 ? -13.278 -9.265 -3.608 1.00 53.66 187 ASP A C 1
ATOM 1557 O O . ASP A 1 187 ? -12.201 -9.677 -3.186 1.00 53.66 187 ASP A O 1
ATOM 1561 N N . MET A 1 188 ? -14.431 -9.733 -3.107 1.00 56.50 188 MET A N 1
ATOM 1562 C CA . MET A 1 188 ? -14.465 -10.583 -1.901 1.00 56.50 188 MET A CA 1
ATOM 1563 C C . MET A 1 188 ? -13.956 -11.995 -2.191 1.00 56.50 188 MET A C 1
ATOM 1565 O O . MET A 1 188 ? -13.859 -12.815 -1.274 1.00 56.50 188 MET A O 1
ATOM 1569 N N . ASN A 1 189 ? -13.587 -12.234 -3.449 1.00 68.06 189 ASN A N 1
ATOM 1570 C CA . ASN A 1 189 ? -12.954 -13.428 -3.965 1.00 68.06 189 ASN A CA 1
ATOM 1571 C C . ASN A 1 189 ? -11.426 -13.427 -3.762 1.00 68.06 189 ASN A C 1
ATOM 1573 O O . ASN A 1 189 ? -10.680 -14.016 -4.539 1.00 68.06 189 ASN A O 1
ATOM 1577 N N . LEU A 1 190 ? -10.941 -12.749 -2.716 1.00 75.44 190 LEU A N 1
ATOM 1578 C CA . LEU A 1 190 ? -9.562 -12.907 -2.269 1.00 75.44 190 LEU A CA 1
ATOM 1579 C C . LEU A 1 190 ? -9.381 -14.274 -1.610 1.00 75.44 190 LEU A C 1
ATOM 1581 O O . LEU A 1 190 ? -10.101 -14.620 -0.667 1.00 75.44 190 LEU A O 1
ATOM 1585 N N . ASP A 1 191 ? -8.366 -15.008 -2.064 1.00 79.81 191 ASP A N 1
ATOM 1586 C CA . ASP A 1 191 ? -7.937 -16.264 -1.455 1.00 79.81 191 ASP A CA 1
ATOM 1587 C C . ASP A 1 191 ? -7.629 -16.054 0.041 1.00 79.81 191 ASP A C 1
ATOM 1589 O O . ASP A 1 191 ? -7.040 -15.049 0.453 1.00 79.81 191 ASP A O 1
ATOM 1593 N N . THR A 1 192 ? -8.033 -17.023 0.865 1.00 76.56 192 THR A N 1
ATOM 1594 C CA . THR A 1 192 ? -7.763 -17.099 2.311 1.00 76.56 192 THR A CA 1
ATOM 1595 C C . THR A 1 192 ? -6.310 -16.884 2.716 1.00 76.56 192 THR A C 1
ATOM 1597 O O . THR A 1 192 ? -6.062 -16.372 3.807 1.00 76.56 192 THR A O 1
ATOM 1600 N N . ARG A 1 193 ? -5.360 -17.231 1.848 1.00 82.88 193 ARG A N 1
ATOM 1601 C CA . ARG A 1 193 ? -3.925 -17.072 2.094 1.00 82.88 193 ARG A CA 1
ATOM 1602 C C . ARG A 1 193 ? -3.486 -15.613 2.040 1.00 82.88 193 ARG A C 1
ATOM 1604 O O . ARG A 1 193 ? -2.526 -15.263 2.717 1.00 82.88 193 ARG A O 1
ATOM 1611 N N . THR A 1 194 ? -4.213 -14.766 1.310 1.00 89.06 194 THR A N 1
ATOM 1612 C CA . THR A 1 194 ? -3.838 -13.366 1.075 1.00 89.06 194 THR A CA 1
ATOM 1613 C C . THR A 1 194 ? -3.903 -12.514 2.342 1.00 89.06 194 THR A C 1
ATOM 1615 O O . THR A 1 194 ? -4.800 -12.657 3.182 1.00 89.06 194 THR A O 1
ATOM 1618 N N . PHE A 1 195 ? -3.009 -11.528 2.442 1.00 92.50 195 PHE A N 1
ATOM 1619 C CA . PHE A 1 195 ? -3.029 -10.554 3.527 1.00 92.50 195 PHE A CA 1
ATOM 1620 C C . PHE A 1 195 ? -4.345 -9.771 3.540 1.00 92.50 195 PHE A C 1
ATOM 1622 O O . PHE A 1 195 ? -4.898 -9.524 4.610 1.00 92.50 195 PHE A O 1
ATOM 1629 N N . GLY A 1 196 ? -4.878 -9.418 2.366 1.00 90.81 196 GLY A N 1
ATOM 1630 C CA . GLY A 1 196 ? -6.158 -8.719 2.255 1.00 90.81 196 GLY A CA 1
ATOM 1631 C C . GLY A 1 196 ? -7.302 -9.481 2.920 1.00 90.81 196 GLY A C 1
ATOM 1632 O O . GLY A 1 196 ? -8.060 -8.897 3.699 1.00 90.81 196 GLY A O 1
ATOM 1633 N N . ARG A 1 197 ? -7.375 -10.804 2.718 1.00 89.50 197 ARG A N 1
ATOM 1634 C CA . ARG A 1 197 ? -8.381 -11.652 3.368 1.00 89.50 197 ARG A CA 1
ATOM 1635 C C . ARG A 1 197 ? -8.162 -11.766 4.878 1.00 89.50 197 ARG A C 1
ATOM 1637 O O . ARG A 1 197 ? -9.130 -11.669 5.634 1.00 89.50 197 ARG A O 1
ATOM 1644 N N . GLN A 1 198 ? -6.913 -11.901 5.329 1.00 91.56 198 GLN A N 1
ATOM 1645 C CA . GLN A 1 198 ? -6.571 -11.911 6.759 1.00 91.56 198 GLN A CA 1
ATOM 1646 C C . GLN A 1 198 ? -6.954 -10.592 7.449 1.00 91.56 198 GLN A C 1
ATOM 1648 O O . GLN A 1 198 ? -7.618 -10.602 8.488 1.00 91.56 198 GLN A O 1
ATOM 1653 N N . TYR A 1 199 ? -6.593 -9.456 6.844 1.00 93.06 199 TYR A N 1
ATOM 1654 C CA . TYR A 1 199 ? -6.941 -8.120 7.321 1.00 93.06 199 TYR A CA 1
ATOM 1655 C C . TYR A 1 199 ? -8.457 -7.954 7.410 1.00 93.06 199 TYR A C 1
ATOM 1657 O O . TYR A 1 199 ? -8.979 -7.575 8.455 1.00 93.06 199 TYR A O 1
ATOM 1665 N N . PHE A 1 200 ? -9.180 -8.312 6.349 1.00 90.81 200 PHE A N 1
ATOM 1666 C CA . PHE A 1 200 ? -10.632 -8.192 6.297 1.00 90.81 200 PHE A CA 1
ATOM 1667 C C . PHE A 1 200 ? -11.336 -9.011 7.388 1.00 90.81 200 PHE A C 1
ATOM 1669 O O . PHE A 1 200 ? -12.212 -8.492 8.084 1.00 90.81 200 PHE A O 1
ATOM 1676 N N . ASN A 1 201 ? -10.933 -10.270 7.579 1.00 90.56 201 ASN A N 1
ATOM 1677 C CA . ASN A 1 201 ? -11.491 -11.133 8.622 1.00 90.56 201 ASN A CA 1
ATOM 1678 C C . ASN A 1 201 ? -11.224 -10.572 10.025 1.00 90.56 201 ASN A C 1
ATOM 1680 O O . ASN A 1 201 ? -12.129 -10.536 10.861 1.00 90.56 201 ASN A O 1
ATOM 1684 N N . MET A 1 202 ? -10.005 -10.086 10.267 1.00 93.50 202 MET A N 1
ATOM 1685 C CA . MET A 1 202 ? -9.624 -9.463 11.534 1.00 93.50 202 MET A CA 1
ATOM 1686 C C . MET A 1 202 ? -10.457 -8.202 11.808 1.00 93.50 202 MET A C 1
ATOM 1688 O O . MET A 1 202 ? -11.035 -8.068 12.889 1.00 93.50 202 MET A O 1
ATOM 1692 N N . MET A 1 203 ? -10.600 -7.314 10.820 1.00 93.50 203 MET A N 1
ATOM 1693 C CA . MET A 1 203 ? -11.393 -6.093 10.972 1.00 93.50 203 MET A CA 1
ATOM 1694 C C . MET A 1 203 ? -12.874 -6.405 11.207 1.00 93.50 203 MET A C 1
ATOM 1696 O O . MET A 1 203 ? -13.486 -5.798 12.081 1.00 93.50 203 MET A O 1
ATOM 1700 N N . LYS A 1 204 ? -13.452 -7.404 10.523 1.00 90.81 204 LYS A N 1
ATOM 1701 C CA . LYS A 1 204 ? -14.828 -7.861 10.798 1.00 90.81 204 LYS A CA 1
ATOM 1702 C C . LYS A 1 204 ? -15.022 -8.261 12.261 1.00 90.81 204 LYS A C 1
ATOM 1704 O O . LYS A 1 204 ? -15.981 -7.814 12.888 1.00 90.81 204 LYS A O 1
ATOM 1709 N N . GLN A 1 205 ? -14.103 -9.051 12.817 1.00 92.00 205 GLN A N 1
ATOM 1710 C CA . GLN A 1 205 ? -14.150 -9.447 14.229 1.00 92.00 205 GLN A CA 1
ATOM 1711 C C . GLN A 1 205 ? -14.049 -8.234 15.163 1.00 92.00 205 GLN A C 1
ATOM 1713 O O . GLN A 1 205 ? -14.794 -8.145 16.141 1.00 92.00 205 GLN A O 1
ATOM 1718 N N . ARG A 1 206 ? -13.185 -7.262 14.841 1.00 93.31 206 ARG A N 1
ATOM 1719 C CA . ARG A 1 206 ? -13.076 -6.009 15.605 1.00 93.31 206 ARG A CA 1
ATOM 1720 C C . ARG A 1 206 ? -14.368 -5.198 15.590 1.00 93.31 206 ARG A C 1
ATOM 1722 O O . ARG A 1 206 ? -14.804 -4.749 16.645 1.00 93.31 206 ARG A O 1
ATOM 1729 N N . ILE A 1 207 ? -15.018 -5.055 14.434 1.00 91.62 207 ILE A N 1
ATOM 1730 C CA . ILE A 1 207 ? -16.293 -4.330 14.328 1.00 91.62 207 ILE A CA 1
ATOM 1731 C C . ILE A 1 207 ? -17.389 -5.005 15.155 1.00 91.62 207 ILE A C 1
ATOM 1733 O O . ILE A 1 207 ? -18.123 -4.312 15.859 1.00 91.62 207 ILE A O 1
ATOM 1737 N N . VAL A 1 208 ? -17.478 -6.340 15.129 1.00 91.25 208 VAL A N 1
ATOM 1738 C CA . VAL A 1 208 ? -18.415 -7.085 15.988 1.00 91.25 208 VAL A CA 1
ATOM 1739 C C . VAL A 1 208 ? -18.142 -6.781 17.460 1.00 91.25 208 VAL A C 1
ATOM 1741 O O . VAL A 1 208 ? -19.051 -6.355 18.169 1.00 91.25 208 VAL A O 1
ATOM 1744 N N . ARG A 1 209 ? -16.882 -6.886 17.899 1.00 92.00 209 ARG A N 1
ATOM 1745 C CA . ARG A 1 209 ? -16.482 -6.569 19.276 1.00 92.00 209 ARG A CA 1
ATOM 1746 C C . ARG A 1 209 ? -16.870 -5.142 19.678 1.00 92.00 209 ARG A C 1
ATOM 1748 O O . ARG A 1 209 ? -17.421 -4.945 20.756 1.00 92.00 209 ARG A O 1
ATOM 1755 N N . PHE A 1 210 ? -16.622 -4.150 18.827 1.00 92.94 210 PHE A N 1
ATOM 1756 C CA . PHE A 1 210 ? -16.958 -2.754 19.121 1.00 92.94 210 PHE A CA 1
ATOM 1757 C C . PHE A 1 210 ? -18.457 -2.470 19.163 1.00 92.94 210 PHE A C 1
ATOM 1759 O O . PHE A 1 210 ? -18.880 -1.602 19.925 1.00 92.94 210 PHE A O 1
ATOM 1766 N N . ARG A 1 211 ? -19.270 -3.213 18.407 1.00 89.62 211 ARG A N 1
ATOM 1767 C CA . ARG A 1 211 ? -20.731 -3.163 18.546 1.00 89.62 211 ARG A CA 1
ATOM 1768 C C . ARG A 1 211 ? -21.182 -3.767 19.872 1.00 89.62 211 ARG A C 1
ATOM 1770 O O . ARG A 1 211 ? -21.979 -3.144 20.563 1.00 89.62 211 ARG A O 1
ATOM 1777 N N . THR A 1 212 ? -20.644 -4.928 20.249 1.00 90.19 212 THR A N 1
ATOM 1778 C CA . THR A 1 212 ? -20.963 -5.585 21.528 1.00 90.19 212 THR A CA 1
ATOM 1779 C C . THR A 1 212 ? -20.583 -4.716 22.728 1.00 90.19 212 THR A C 1
ATOM 1781 O O . THR A 1 212 ? -21.338 -4.642 23.688 1.00 90.19 212 THR A O 1
ATOM 1784 N N . LEU A 1 213 ? -19.454 -4.006 22.654 1.00 89.50 213 LEU A N 1
ATOM 1785 C CA . LEU A 1 213 ? -18.996 -3.077 23.696 1.00 89.50 213 LEU A CA 1
ATOM 1786 C C . LEU A 1 213 ? -19.691 -1.700 23.660 1.00 89.50 213 LEU A C 1
ATOM 1788 O O . LEU A 1 213 ? -19.357 -0.826 24.452 1.00 89.50 213 LEU A O 1
ATOM 1792 N N . GLY A 1 214 ? -20.624 -1.467 22.730 1.00 87.88 214 GLY A N 1
ATOM 1793 C CA . GLY A 1 214 ? -21.360 -0.203 22.627 1.00 87.88 214 GLY A CA 1
ATOM 1794 C C . GLY A 1 214 ? -20.567 0.978 22.052 1.00 87.88 214 GLY A C 1
ATOM 1795 O O . GLY A 1 214 ? -21.073 2.098 22.041 1.00 87.88 214 GLY A O 1
ATOM 1796 N N . HIS A 1 215 ? -19.358 0.758 21.529 1.00 88.56 215 HIS A N 1
ATOM 1797 C CA . HIS A 1 215 ? -18.553 1.807 20.890 1.00 88.56 215 HIS A CA 1
ATOM 1798 C C . HIS A 1 215 ? -19.088 2.214 19.508 1.00 88.56 215 HIS A C 1
ATOM 1800 O O . HIS A 1 215 ? -18.869 3.347 19.073 1.00 88.56 215 HIS A O 1
ATOM 1806 N N . LEU A 1 216 ? -19.798 1.306 18.827 1.00 88.06 216 LEU A N 1
ATOM 1807 C CA . LEU A 1 216 ? -20.446 1.540 17.533 1.00 88.06 216 LEU A CA 1
ATOM 1808 C C . LEU A 1 216 ? -21.967 1.361 17.628 1.00 88.06 216 LEU A C 1
ATOM 1810 O O . LEU A 1 216 ? -22.452 0.423 18.262 1.00 88.06 216 LEU A O 1
ATOM 1814 N N . ASP A 1 217 ? -22.725 2.234 16.962 1.00 86.31 217 ASP A N 1
ATOM 1815 C CA . ASP A 1 217 ? -24.170 2.065 16.779 1.00 86.31 217 ASP A CA 1
ATOM 1816 C C . ASP A 1 217 ? -24.518 1.052 15.663 1.00 86.31 217 ASP A C 1
ATOM 1818 O O . ASP A 1 217 ? -23.646 0.469 15.010 1.00 86.31 217 ASP A O 1
ATOM 1822 N N . LYS A 1 218 ? -25.821 0.821 15.439 1.00 83.62 218 LYS A N 1
ATOM 1823 C CA . LYS A 1 218 ? -26.306 -0.065 14.363 1.00 83.62 218 LYS A CA 1
ATOM 1824 C C . LYS A 1 218 ? -25.926 0.440 12.958 1.00 83.62 218 LYS A C 1
ATOM 1826 O O . LYS A 1 218 ? -25.820 -0.377 12.050 1.00 83.62 218 LYS A O 1
ATOM 1831 N N . ASN A 1 219 ? -25.663 1.738 12.812 1.00 84.56 219 ASN A N 1
ATOM 1832 C CA . ASN A 1 219 ? -25.282 2.428 11.577 1.00 84.56 219 ASN A CA 1
ATOM 1833 C C . ASN A 1 219 ? -23.752 2.594 11.434 1.00 84.56 219 ASN A C 1
ATOM 1835 O O . ASN A 1 219 ? -23.277 3.323 10.557 1.00 84.56 219 ASN A O 1
ATOM 1839 N N . LEU A 1 220 ? -22.966 1.915 12.283 1.00 83.31 220 LEU A N 1
ATOM 1840 C CA . LEU A 1 220 ? -21.502 1.977 12.324 1.00 83.31 220 LEU A CA 1
ATOM 1841 C C . LEU A 1 220 ? -20.950 3.389 12.594 1.00 83.31 220 LEU A C 1
ATOM 1843 O O . LEU A 1 220 ? -19.854 3.732 12.145 1.00 83.31 220 LEU A O 1
ATOM 1847 N N . ASN A 1 221 ? -21.701 4.222 13.311 1.00 85.06 221 ASN A N 1
ATOM 1848 C CA . ASN A 1 221 ? -21.219 5.492 13.840 1.00 85.06 221 ASN A CA 1
ATOM 1849 C C . ASN A 1 221 ? -20.571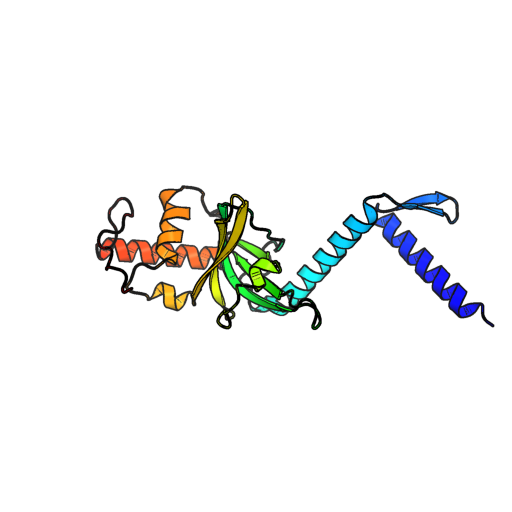 5.277 15.207 1.00 85.06 221 ASN A C 1
ATOM 1851 O O . ASN A 1 221 ? -21.038 4.473 16.017 1.00 85.06 221 ASN A O 1
ATOM 1855 N N . VAL A 1 222 ? -19.492 6.014 15.458 1.00 81.69 222 VAL A N 1
ATOM 1856 C CA . VAL A 1 222 ? -18.777 5.991 16.737 1.00 81.69 222 VAL A CA 1
ATOM 1857 C C . VAL A 1 222 ? -19.607 6.743 17.772 1.00 81.69 222 VAL A C 1
ATOM 1859 O O . VAL A 1 222 ? -19.895 7.920 17.578 1.00 81.69 222 VAL A O 1
ATOM 1862 N N . LYS A 1 223 ? -19.994 6.070 18.860 1.00 70.44 223 LYS A N 1
ATOM 1863 C CA . LYS A 1 223 ? -20.854 6.662 19.898 1.00 70.44 223 LYS A CA 1
ATOM 1864 C C . LYS A 1 223 ? -20.102 7.556 20.883 1.00 70.44 223 LYS A C 1
ATOM 1866 O O . LYS A 1 223 ? -20.687 8.501 21.390 1.00 70.44 223 LYS A O 1
ATOM 1871 N N . ASN A 1 224 ? -18.813 7.297 21.105 1.00 54.81 224 ASN A N 1
ATOM 1872 C CA . ASN A 1 224 ? -17.966 8.074 22.007 1.00 54.81 224 ASN A CA 1
ATOM 1873 C C . ASN A 1 224 ? -16.667 8.451 21.288 1.00 54.81 224 ASN A C 1
ATOM 1875 O O . ASN A 1 224 ? -15.749 7.637 21.184 1.00 54.81 224 ASN A O 1
ATOM 1879 N N . LEU A 1 225 ? -16.579 9.688 20.791 1.00 47.31 225 LEU A N 1
ATOM 1880 C CA . LEU A 1 225 ? -15.286 10.320 20.538 1.00 47.31 225 LEU A CA 1
ATOM 1881 C C . LEU A 1 225 ? -14.627 10.500 21.909 1.00 47.31 225 LEU A C 1
ATOM 1883 O O . LEU A 1 225 ? -14.908 11.475 22.603 1.00 47.31 225 LEU A O 1
ATOM 1887 N N . ILE A 1 226 ? -13.775 9.563 22.334 1.00 43.53 226 ILE A N 1
ATOM 1888 C CA . ILE A 1 226 ? -12.798 9.903 23.371 1.00 43.53 226 ILE A CA 1
ATOM 1889 C C . ILE A 1 226 ? -12.010 11.068 22.774 1.00 43.53 226 ILE A C 1
ATOM 1891 O O . ILE A 1 226 ? -11.375 10.916 21.727 1.00 43.53 226 ILE A O 1
ATOM 1895 N N . LYS A 1 227 ? -12.183 12.256 23.369 1.00 39.09 227 LYS A N 1
ATOM 1896 C CA . LYS A 1 227 ? -11.519 13.499 22.971 1.00 39.09 227 LYS A CA 1
ATOM 1897 C C . LYS A 1 227 ? -10.056 13.178 22.678 1.00 39.09 227 LYS A C 1
ATOM 1899 O O . LYS A 1 227 ? -9.372 12.617 23.534 1.00 39.09 227 LYS A O 1
ATOM 1904 N N . ARG A 1 228 ? -9.600 13.504 21.465 1.00 34.22 228 ARG A N 1
ATOM 1905 C CA . ARG A 1 228 ? -8.172 13.510 21.136 1.00 34.22 228 ARG A CA 1
ATOM 1906 C C . ARG A 1 228 ? -7.458 14.263 22.259 1.00 34.22 228 ARG A C 1
ATOM 1908 O O . ARG A 1 228 ? -7.813 15.407 22.523 1.00 34.22 228 ARG A O 1
ATOM 1915 N N . ARG A 1 229 ? -6.503 13.617 22.931 1.00 32.53 229 ARG A N 1
ATOM 1916 C CA . ARG A 1 229 ? -5.445 14.367 23.608 1.00 32.53 229 ARG A CA 1
ATOM 1917 C C . ARG A 1 229 ? -4.671 15.065 22.494 1.00 32.53 229 ARG A C 1
ATOM 1919 O O . ARG A 1 229 ? -4.132 14.381 21.621 1.00 32.53 229 ARG A O 1
ATOM 1926 N N . GLU A 1 230 ? -4.792 16.387 22.467 1.00 31.75 230 GLU A N 1
ATOM 1927 C CA . GLU A 1 230 ? -3.885 17.289 21.754 1.00 31.75 230 GLU A CA 1
ATOM 1928 C C . GLU A 1 230 ? -2.456 17.129 22.282 1.00 31.75 230 GLU A C 1
ATOM 1930 O O . GLU A 1 230 ? -2.305 16.800 23.485 1.00 31.75 230 GLU A O 1
#

Secondary structure (DSSP, 8-state):
-THHHHHHHHHHHHHHHHHHHHTTSEEEEETTEEEEPTTHHHHHHHHHHHHHHHHHHHHTGGG-S-TTSPEEEE-PPTT-EEEEEEEEEEEEETTEEEEEEEEEETTS-EEEE---HHHHTT-------TTEEEEEEEEEEEETTEEEEEEEEEEEEEHHHHHH-SSPPHHHHHHIIIIIIS-----S---TTSHHHHHHHHHHHHHHHHHHTTSB-TTS-BS-------

pLDDT: mean 79.43, std 13.67, range [31.75, 94.56]

Organism: NCBI:txid1974746

Foldseek 3Di:
DVVPVVVVVLVVVVVVVVVCVVVVQWADPDPNDIHGDPCSVVVVVVVVVVVVQVVVCVVQVVLFLDNPFAEDEDDADAPDKWKFFWSDKDAPDPPDNFIWTWGQTLLRHTYIYTQDPQQCVPPPDPDRDGQWIKMWHWHWDDDPNDIDIYIDIDTPGHLVCVLPDPDCDPLLVCCCVVPVVPVPDSVQPHDCSGPSNVSNVSSVVVLVVCVVVVQADPSRDGPDPPDDPD